Protein AF-H3BWA3-F1 (afdb_monomer)

Sequence (249 aa):
CSSNPCRNGGTCLNLLNSYHCLCPSNWEGPDCATDVNECQLFSGKAQGCQNGATCVNGPGSFTCTCSPEWSGSLCTVRYDDCRNAAQDLCVHGTCIDADRVTPGQVAHRFPTGFSCEQLDPPAATCSSNPGSSPSNIFEGSNIPICTCPEGYIGNGYGPSGCTQTSNICQTSSPCVHGQCVVSVDLHLAFSSAPGYICICNSGWQGVNCEQNINECASSPCLNGGTCSDGVNGFTCSCTAQWTGPLCQT

pLDDT: mean 74.49, std 20.58, range [32.06, 97.69]

Radius of gyration: 37.2 Å; Cα contacts (8 Å, |Δi|>4): 492; chains: 1; bounding box: 74×36×121 Å

Nearest PDB structures (foldseek):
  9b3n-assembly1_A  TM=4.237E-01  e=7.698E-17  Homo sapiens
  4xl1-assembly2_D  TM=4.885E-01  e=2.120E-10  Rattus norvegicus
  4cud-assembly1_A  TM=4.605E-01  e=2.250E-10  Homo sapiens
  4d90-assembly3_B  TM=5.788E-01  e=2.485E-08  Homo sapiens
  4d90-assembly3_A  TM=5.969E-01  e=4.002E-08  Homo sapiens

Mean predicted aligned error: 16.73 Å

Organism: Tetraodon nigroviridis (NCBI:txid99883)

Structure (mmCIF, N/CA/C/O backbone):
data_AF-H3BWA3-F1
#
_entry.id   AF-H3BWA3-F1
#
loop_
_atom_site.group_PDB
_atom_site.id
_atom_site.type_symbol
_atom_site.label_atom_id
_atom_site.label_alt_id
_atom_site.label_comp_id
_atom_site.label_asym_id
_atom_site.label_entity_id
_atom_site.label_seq_id
_atom_site.pdbx_PDB_ins_code
_atom_site.Cartn_x
_atom_site.Cartn_y
_atom_site.Cartn_z
_atom_site.occupancy
_atom_site.B_iso_or_equiv
_atom_site.auth_seq_id
_atom_site.auth_comp_id
_atom_site.auth_asym_id
_atom_site.auth_atom_id
_atom_site.pdbx_PDB_model_num
ATOM 1 N N . CYS A 1 1 ? 19.911 -6.611 -56.571 1.00 89.50 1 CYS A N 1
ATOM 2 C CA . CYS A 1 1 ? 18.912 -7.028 -55.563 1.00 89.50 1 CYS A CA 1
ATOM 3 C C . CYS A 1 1 ? 18.572 -8.519 -55.573 1.00 89.50 1 CYS A C 1
ATOM 5 O O . CYS A 1 1 ? 18.116 -8.999 -54.548 1.00 89.50 1 CYS A O 1
ATOM 7 N N . SER A 1 2 ? 18.810 -9.275 -56.653 1.00 89.44 2 SER A N 1
ATOM 8 C CA . SER A 1 2 ? 18.505 -10.720 -56.733 1.00 89.44 2 SER A CA 1
ATOM 9 C C . SER A 1 2 ? 19.188 -11.600 -55.672 1.00 89.44 2 SER A C 1
ATOM 11 O O . SER A 1 2 ? 18.688 -12.678 -55.377 1.00 89.44 2 SER A O 1
ATOM 13 N N . SER A 1 3 ? 20.302 -11.150 -55.086 1.00 92.12 3 SER A N 1
ATOM 14 C CA . SER A 1 3 ? 21.016 -11.832 -53.998 1.00 92.12 3 SER A CA 1
ATOM 15 C C . SER A 1 3 ? 20.542 -11.453 -52.586 1.00 92.12 3 SER A C 1
ATOM 17 O O . SER A 1 3 ? 21.165 -11.880 -51.621 1.00 92.12 3 SER A O 1
ATOM 19 N N . ASN A 1 4 ? 19.482 -10.644 -52.454 1.00 91.81 4 ASN A N 1
ATOM 20 C CA . ASN A 1 4 ? 18.987 -10.088 -51.184 1.00 91.81 4 ASN A CA 1
ATOM 21 C C . ASN A 1 4 ? 20.087 -9.435 -50.316 1.00 91.81 4 ASN A C 1
ATOM 23 O O . ASN A 1 4 ? 20.290 -9.844 -49.175 1.00 91.81 4 ASN A O 1
ATOM 27 N N . PRO A 1 5 ? 20.818 -8.429 -50.841 1.00 94.31 5 PRO A N 1
ATOM 28 C CA . PRO A 1 5 ? 21.946 -7.841 -50.121 1.00 94.31 5 PRO A CA 1
ATOM 29 C C . PRO A 1 5 ? 21.527 -6.983 -48.918 1.00 94.31 5 PRO A C 1
ATOM 31 O O . PRO A 1 5 ? 22.288 -6.897 -47.965 1.00 94.31 5 PRO A O 1
ATOM 34 N N . CYS A 1 6 ? 20.341 -6.365 -48.937 1.00 96.69 6 CYS A N 1
ATOM 35 C CA . CYS A 1 6 ? 19.870 -5.510 -47.846 1.00 96.69 6 CYS A CA 1
ATOM 36 C C . CYS A 1 6 ? 19.292 -6.352 -46.704 1.00 96.69 6 CYS A C 1
ATOM 38 O O . CYS A 1 6 ? 18.323 -7.088 -46.898 1.00 96.69 6 CYS A O 1
ATOM 40 N N . ARG A 1 7 ? 19.887 -6.237 -45.518 1.00 94.56 7 ARG A N 1
ATOM 41 C CA . ARG A 1 7 ? 19.502 -6.964 -44.304 1.00 94.56 7 ARG A CA 1
ATOM 42 C C . ARG A 1 7 ? 18.437 -6.206 -43.509 1.00 94.56 7 ARG A C 1
ATOM 44 O O . ARG A 1 7 ? 18.070 -5.086 -43.855 1.00 94.56 7 ARG A O 1
ATOM 51 N N . ASN A 1 8 ? 17.912 -6.849 -42.464 1.00 93.06 8 ASN A N 1
ATOM 52 C CA . ASN A 1 8 ? 17.045 -6.241 -41.446 1.00 93.06 8 ASN A CA 1
ATOM 53 C C . ASN A 1 8 ? 15.850 -5.434 -41.991 1.00 93.06 8 ASN A C 1
ATOM 55 O O . ASN A 1 8 ? 15.492 -4.388 -41.462 1.00 93.06 8 ASN A O 1
ATOM 59 N N . GLY A 1 9 ? 15.222 -5.919 -43.066 1.00 92.06 9 GLY A N 1
ATOM 60 C CA . GLY A 1 9 ? 14.061 -5.260 -43.675 1.00 92.06 9 GLY A CA 1
ATOM 61 C C . GLY A 1 9 ? 14.396 -4.078 -44.593 1.00 92.06 9 GLY A C 1
ATOM 62 O O . GLY A 1 9 ? 13.489 -3.354 -44.999 1.00 92.06 9 GLY A O 1
ATOM 63 N N . GLY A 1 10 ? 15.670 -3.880 -44.947 1.00 95.12 10 GLY A N 1
ATOM 64 C CA . GLY A 1 10 ? 16.095 -2.870 -45.913 1.00 95.12 10 GLY A CA 1
ATOM 65 C C . GLY A 1 10 ? 15.502 -3.083 -47.305 1.00 95.12 10 GLY A C 1
ATOM 66 O O . GLY A 1 10 ? 15.488 -4.193 -47.842 1.00 95.12 10 GLY A O 1
ATOM 67 N N . THR A 1 11 ? 15.036 -1.998 -47.925 1.00 96.69 11 THR A N 1
ATOM 68 C CA . THR A 1 11 ? 14.507 -2.038 -49.294 1.00 96.69 11 THR A CA 1
ATOM 69 C C . THR A 1 11 ? 15.650 -1.908 -50.292 1.00 96.69 11 THR A C 1
ATOM 71 O O . THR A 1 11 ? 16.383 -0.918 -50.286 1.00 96.69 11 THR A O 1
ATOM 74 N N . CYS A 1 12 ? 15.799 -2.898 -51.173 1.00 97.00 12 CYS A N 1
ATOM 75 C CA . CYS A 1 12 ? 16.862 -2.905 -52.172 1.00 97.00 12 CYS A CA 1
ATOM 76 C C . CYS A 1 12 ? 16.453 -2.169 -53.451 1.00 97.00 12 CYS A C 1
ATOM 78 O O . CYS A 1 12 ? 15.487 -2.546 -54.116 1.00 97.00 12 CYS A O 1
ATOM 80 N N . LEU A 1 13 ? 17.247 -1.174 -53.839 1.00 96.00 13 LEU A N 1
ATOM 81 C CA . LEU A 1 13 ? 17.148 -0.480 -55.118 1.00 96.00 13 LEU A CA 1
ATOM 82 C C . LEU A 1 13 ? 18.229 -1.002 -56.073 1.00 96.00 13 LEU A C 1
ATOM 84 O O . LEU A 1 13 ? 19.415 -1.011 -55.738 1.00 96.00 13 LEU A O 1
ATOM 88 N N . ASN A 1 14 ? 17.829 -1.442 -57.270 1.00 94.12 14 ASN A N 1
ATOM 89 C CA . ASN A 1 14 ? 18.779 -1.818 -58.321 1.00 94.12 14 ASN A CA 1
ATOM 90 C C . ASN A 1 14 ? 19.306 -0.555 -59.010 1.00 94.12 14 ASN A C 1
ATOM 92 O O . ASN A 1 14 ? 18.522 0.241 -59.523 1.00 94.12 14 ASN A O 1
ATOM 96 N N . LEU A 1 15 ? 20.628 -0.410 -59.060 1.00 92.06 15 LEU A N 1
ATOM 97 C CA . LEU A 1 15 ? 21.318 0.648 -59.792 1.00 92.06 15 LEU A CA 1
ATOM 98 C C . LEU A 1 15 ? 22.122 0.035 -60.948 1.00 92.06 15 LEU A C 1
ATOM 100 O O . LEU A 1 15 ? 22.275 -1.185 -61.046 1.00 92.06 15 LEU A O 1
ATOM 104 N N . LEU A 1 16 ? 22.647 0.871 -61.846 1.00 92.38 16 LEU A N 1
ATOM 105 C CA . LEU A 1 16 ? 23.475 0.386 -62.949 1.00 92.38 16 LEU A CA 1
ATOM 106 C C . LEU A 1 16 ? 24.793 -0.178 -62.395 1.00 92.38 16 LEU A C 1
ATOM 108 O O . LEU A 1 16 ? 25.623 0.567 -61.883 1.00 92.38 16 LEU A O 1
ATOM 112 N N . ASN A 1 17 ? 24.970 -1.498 -62.502 1.00 87.56 17 ASN A N 1
ATOM 113 C CA . ASN A 1 17 ? 26.116 -2.260 -61.985 1.00 87.56 17 ASN A CA 1
ATOM 114 C C . ASN A 1 17 ? 26.313 -2.215 -60.455 1.00 87.56 17 ASN A C 1
ATOM 116 O O . ASN A 1 17 ? 27.360 -2.636 -59.966 1.00 87.56 17 ASN A O 1
ATOM 120 N N . SER A 1 18 ? 25.330 -1.742 -59.684 1.00 91.88 18 SER A N 1
ATOM 121 C CA . SER A 1 18 ? 25.388 -1.750 -58.217 1.00 91.88 18 SER A CA 1
ATOM 122 C C . SER A 1 18 ? 23.994 -1.878 -57.590 1.00 91.88 18 SER A C 1
ATOM 124 O O . SER A 1 18 ? 22.991 -2.107 -58.270 1.00 91.88 18 SER A O 1
ATOM 126 N N . TYR A 1 19 ? 23.925 -1.771 -56.268 1.00 94.44 19 TYR A N 1
ATOM 127 C CA . TYR A 1 19 ? 22.678 -1.684 -55.524 1.00 94.44 19 TYR A CA 1
ATOM 128 C C . TYR A 1 19 ? 22.785 -0.582 -54.471 1.00 94.44 19 TYR A C 1
ATOM 130 O O . TYR A 1 19 ? 23.884 -0.174 -54.097 1.00 94.44 19 TYR A O 1
ATOM 138 N N . HIS A 1 20 ? 21.638 -0.120 -53.986 1.00 95.38 20 HIS A N 1
ATOM 139 C CA . HIS A 1 20 ? 21.552 0.764 -52.831 1.00 95.38 20 HIS A CA 1
ATOM 140 C C . HIS A 1 20 ? 20.472 0.256 -51.882 1.00 95.38 20 HIS A C 1
ATOM 142 O O . HIS A 1 20 ? 19.379 -0.100 -52.328 1.00 95.38 20 HIS A O 1
ATOM 148 N N . CYS A 1 21 ? 20.773 0.216 -50.588 1.00 97.25 21 CYS A N 1
ATOM 149 C CA . CYS A 1 21 ? 19.820 -0.192 -49.568 1.00 97.25 21 CYS A CA 1
ATOM 150 C C . CYS A 1 21 ? 19.212 1.035 -48.889 1.00 97.25 21 CYS A C 1
ATOM 152 O O . CYS A 1 21 ? 19.927 1.893 -48.381 1.00 97.25 21 CYS A O 1
ATOM 154 N N . LEU A 1 22 ? 17.882 1.114 -48.877 1.00 96.75 22 LEU A N 1
ATOM 155 C CA . LEU A 1 22 ? 17.156 2.026 -47.999 1.00 96.75 22 LEU A CA 1
ATOM 156 C C . LEU A 1 22 ? 16.922 1.309 -46.673 1.00 96.75 22 LEU A C 1
ATOM 158 O O . LEU A 1 22 ? 16.099 0.391 -46.604 1.00 96.75 22 LEU A O 1
ATOM 162 N N . CYS A 1 23 ? 17.674 1.701 -45.650 1.00 96.19 23 CYS A N 1
ATOM 163 C CA . CYS A 1 23 ? 17.579 1.082 -44.337 1.00 96.19 23 CYS A CA 1
ATOM 164 C C . CYS A 1 23 ? 16.394 1.637 -43.533 1.00 96.19 23 CYS A C 1
ATOM 166 O O . CYS A 1 23 ? 16.093 2.831 -43.633 1.00 96.19 23 CYS A O 1
ATOM 168 N N . PRO A 1 24 ? 15.716 0.795 -42.730 1.00 94.12 24 PRO A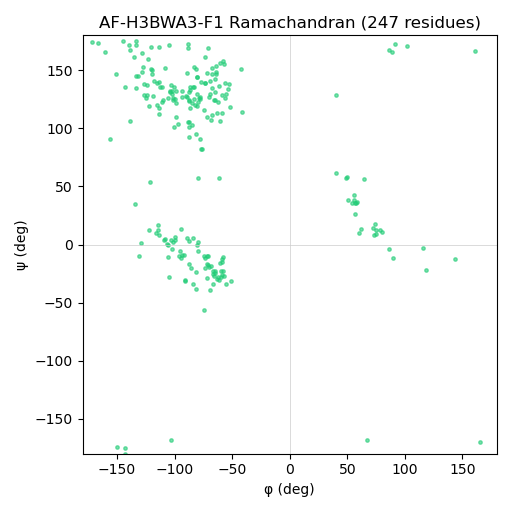 N 1
ATOM 169 C CA . PRO A 1 24 ? 14.822 1.264 -41.678 1.00 94.12 24 PRO A CA 1
ATOM 170 C C . PRO A 1 24 ? 15.572 2.164 -40.687 1.00 94.12 24 PRO A C 1
ATOM 172 O O . PRO A 1 24 ? 16.789 2.069 -40.564 1.00 94.12 24 PRO A O 1
ATOM 175 N N . SER A 1 25 ? 14.858 3.019 -39.951 1.00 90.00 25 SER A N 1
ATOM 176 C CA . SER A 1 25 ? 15.463 4.048 -39.084 1.00 90.00 25 SER A CA 1
ATOM 177 C C . SER A 1 25 ? 16.374 3.518 -37.966 1.00 90.00 25 SER A C 1
ATOM 179 O O . SER A 1 25 ? 17.115 4.298 -37.381 1.00 90.00 25 SER A O 1
ATOM 181 N N . ASN A 1 26 ? 16.295 2.226 -37.660 1.00 93.25 26 ASN A N 1
ATOM 182 C CA . ASN A 1 26 ? 17.044 1.528 -36.617 1.00 93.25 26 ASN A CA 1
ATOM 183 C C . ASN A 1 26 ? 18.223 0.685 -37.149 1.00 93.25 26 ASN A C 1
ATOM 185 O O . ASN A 1 26 ? 18.878 -0.001 -36.375 1.00 93.25 26 ASN A O 1
ATOM 189 N N . TRP A 1 27 ? 18.509 0.724 -38.456 1.00 95.19 27 TRP A N 1
ATOM 190 C CA . TRP A 1 27 ? 19.652 0.026 -39.053 1.00 95.19 27 TRP A CA 1
ATOM 191 C C . TRP A 1 27 ? 20.435 0.957 -39.976 1.00 95.19 27 TRP A C 1
ATOM 193 O O . TRP A 1 27 ? 19.867 1.791 -40.678 1.00 95.19 27 TRP A O 1
ATOM 203 N N . GLU A 1 28 ? 21.749 0.791 -40.007 1.00 93.81 28 GLU A N 1
ATOM 204 C CA . GLU A 1 28 ? 22.664 1.611 -40.787 1.00 93.81 28 GLU A CA 1
ATOM 205 C C . GLU A 1 28 ? 23.688 0.777 -41.568 1.00 93.81 28 GLU A C 1
ATOM 207 O O . GLU A 1 28 ? 23.764 -0.454 -41.486 1.00 93.81 28 GLU A O 1
ATOM 212 N N . GLY A 1 29 ? 24.480 1.481 -42.374 1.00 94.44 29 GLY A N 1
ATOM 213 C CA . GLY A 1 29 ? 25.479 0.892 -43.251 1.00 94.44 29 GLY A CA 1
ATOM 214 C C . GLY A 1 29 ? 24.960 0.581 -44.660 1.00 94.44 29 GLY A C 1
ATOM 215 O O . GLY A 1 29 ? 23.774 0.721 -44.958 1.00 94.44 29 GLY A O 1
ATOM 216 N N . PRO A 1 30 ? 25.866 0.173 -45.562 1.00 93.31 30 PRO A N 1
ATOM 217 C CA . PRO A 1 30 ? 25.564 -0.007 -46.984 1.00 93.31 30 PRO A CA 1
ATOM 218 C C . PRO A 1 30 ? 24.590 -1.160 -47.269 1.00 93.31 30 PRO A C 1
ATOM 220 O O . PRO A 1 30 ? 23.939 -1.167 -48.312 1.00 93.31 30 PRO A O 1
ATOM 223 N N . ASP A 1 31 ? 24.489 -2.124 -46.355 1.00 95.38 31 ASP A N 1
ATOM 224 C CA . ASP A 1 31 ? 23.626 -3.299 -46.445 1.00 95.38 31 ASP A CA 1
ATOM 225 C C . ASP A 1 31 ? 22.639 -3.413 -45.269 1.00 95.38 31 ASP A C 1
ATOM 227 O O . ASP A 1 31 ? 21.994 -4.448 -45.113 1.00 95.38 31 ASP A O 1
ATOM 231 N N . CYS A 1 32 ? 22.485 -2.359 -44.459 1.00 95.88 32 CYS A N 1
ATOM 232 C CA . CYS A 1 32 ? 21.625 -2.332 -43.268 1.00 95.88 32 CYS A CA 1
ATOM 233 C C . CYS A 1 32 ? 21.955 -3.426 -42.235 1.00 95.88 32 CYS A C 1
ATOM 235 O O . CYS A 1 32 ? 21.073 -3.891 -41.509 1.00 95.88 32 CYS A O 1
ATOM 237 N N . ALA A 1 33 ? 23.206 -3.900 -42.208 1.00 95.00 33 ALA A N 1
ATOM 238 C CA . ALA A 1 33 ? 23.648 -4.941 -41.284 1.00 95.00 33 ALA A CA 1
ATOM 239 C C . ALA A 1 33 ? 23.991 -4.407 -39.890 1.00 95.00 33 ALA A C 1
ATOM 241 O O . ALA A 1 33 ? 23.971 -5.178 -38.930 1.00 95.00 33 ALA A O 1
ATOM 242 N N . THR A 1 34 ? 24.328 -3.123 -39.788 1.00 93.94 34 THR A N 1
ATOM 243 C CA . THR A 1 34 ? 24.799 -2.514 -38.546 1.00 93.94 34 THR A CA 1
ATOM 244 C C . THR A 1 34 ? 23.632 -1.897 -37.803 1.00 93.94 34 THR A C 1
ATOM 246 O O . THR A 1 34 ? 22.816 -1.189 -38.384 1.00 93.94 34 THR A O 1
ATOM 249 N N . ASP A 1 35 ? 23.548 -2.194 -36.518 1.00 95.56 35 ASP A N 1
ATOM 250 C CA . ASP A 1 35 ? 22.541 -1.641 -35.629 1.00 95.56 35 ASP A CA 1
ATOM 251 C C . ASP A 1 35 ? 22.833 -0.171 -35.305 1.00 95.56 35 ASP A C 1
ATOM 253 O O . ASP A 1 35 ? 23.989 0.203 -35.088 1.00 95.56 35 ASP A O 1
ATOM 257 N N . VAL A 1 36 ? 21.793 0.657 -35.273 1.00 94.31 36 VAL A N 1
ATOM 258 C CA . VAL A 1 36 ? 21.930 2.068 -34.910 1.00 94.31 36 VAL A CA 1
ATOM 259 C C . VAL A 1 36 ? 22.049 2.190 -33.396 1.00 94.31 36 VAL A C 1
ATOM 261 O O . VAL A 1 36 ? 21.168 1.752 -32.676 1.00 94.31 36 VAL A O 1
ATOM 264 N N . ASN A 1 37 ? 23.090 2.867 -32.899 1.00 92.62 37 ASN A N 1
ATOM 265 C CA . ASN A 1 37 ? 23.217 3.102 -31.462 1.00 92.62 37 ASN A CA 1
ATOM 266 C C . ASN A 1 37 ? 22.298 4.242 -30.988 1.00 92.62 37 ASN A C 1
ATOM 268 O O . ASN A 1 37 ? 22.702 5.414 -30.963 1.00 92.62 37 ASN A O 1
ATOM 272 N N . GLU A 1 38 ? 21.067 3.925 -30.579 1.00 92.19 38 GLU A N 1
ATOM 273 C CA . GLU A 1 38 ? 20.110 4.957 -30.165 1.00 92.19 38 GLU A CA 1
ATOM 274 C C . GLU A 1 38 ? 20.529 5.677 -28.879 1.00 92.19 38 GLU A C 1
ATOM 276 O O . GLU A 1 38 ? 20.207 6.857 -28.696 1.00 92.19 38 GLU A O 1
ATOM 281 N N . CYS A 1 39 ? 21.323 5.025 -28.024 1.00 91.62 39 CYS A N 1
ATOM 282 C CA . CYS A 1 39 ? 21.874 5.657 -26.828 1.00 91.62 39 CYS A CA 1
ATOM 283 C C . CYS A 1 39 ? 22.807 6.822 -27.163 1.00 91.62 39 CYS A C 1
ATOM 285 O O . CYS A 1 39 ? 22.884 7.774 -26.392 1.00 91.62 39 CYS A O 1
ATOM 287 N N . GLN A 1 40 ? 23.488 6.791 -28.311 1.00 90.25 40 GLN A N 1
ATOM 288 C CA . GLN A 1 40 ? 24.293 7.919 -28.783 1.00 90.25 40 GLN A CA 1
ATOM 289 C C . GLN A 1 40 ? 23.452 8.962 -29.527 1.00 90.25 40 GLN A C 1
ATOM 291 O O . GLN A 1 40 ? 23.710 10.159 -29.397 1.00 90.25 40 GLN A O 1
ATOM 296 N N . LEU A 1 41 ? 22.418 8.541 -30.261 1.00 86.12 41 LEU A N 1
ATOM 297 C CA . LEU A 1 41 ? 21.542 9.457 -31.001 1.00 86.12 41 LEU A CA 1
ATOM 298 C C . LEU A 1 41 ? 20.657 10.326 -30.095 1.00 86.12 41 LEU A C 1
ATOM 300 O O . LEU A 1 41 ? 20.438 11.513 -30.391 1.00 86.12 41 LEU A O 1
ATOM 304 N N . PHE A 1 42 ? 20.146 9.739 -29.009 1.00 83.44 42 PHE A N 1
ATOM 305 C CA . PHE A 1 42 ? 19.187 10.366 -28.097 1.00 83.44 42 PHE A CA 1
ATOM 306 C C . PHE A 1 42 ? 19.765 10.752 -26.733 1.00 83.44 42 PHE A C 1
ATOM 308 O O . PHE A 1 42 ? 19.013 11.245 -25.891 1.00 83.44 42 PHE A O 1
ATOM 315 N N . SER A 1 43 ? 21.074 10.592 -26.511 1.00 76.94 43 SER A N 1
ATOM 316 C CA . SER A 1 43 ? 21.723 11.008 -25.260 1.00 76.94 43 SER A CA 1
ATOM 317 C C . SER A 1 43 ? 21.386 12.466 -24.920 1.00 76.94 43 SER A C 1
ATOM 319 O O . SER A 1 43 ? 21.670 13.376 -25.702 1.00 76.94 43 SER A O 1
ATOM 321 N N . GLY A 1 44 ? 20.731 12.687 -23.776 1.00 65.12 44 GLY A N 1
ATOM 322 C CA . GLY A 1 44 ? 20.335 14.019 -23.302 1.00 65.12 44 GLY A CA 1
ATOM 323 C C . GLY A 1 44 ? 19.183 14.686 -24.068 1.00 65.12 44 GLY A C 1
ATOM 324 O O . GLY A 1 44 ? 18.973 15.888 -23.915 1.00 65.12 44 GLY A O 1
ATOM 325 N N . LYS A 1 45 ? 18.434 13.946 -24.897 1.00 75.31 45 LYS A N 1
ATOM 326 C CA . LYS A 1 45 ? 17.272 14.459 -25.645 1.00 75.31 45 LYS A CA 1
ATOM 327 C C . LYS A 1 45 ? 15.964 13.908 -25.089 1.00 75.31 45 LYS A C 1
ATOM 329 O O . LYS A 1 45 ? 15.916 12.774 -24.627 1.00 75.31 45 LYS A O 1
ATOM 334 N N . ALA A 1 46 ? 14.877 14.669 -25.242 1.00 70.44 46 ALA A N 1
ATOM 335 C CA . ALA A 1 46 ? 13.527 14.327 -24.764 1.00 70.44 46 ALA A CA 1
ATOM 336 C C . ALA A 1 46 ? 12.946 13.007 -25.326 1.00 70.44 46 ALA A C 1
ATOM 338 O O . ALA A 1 46 ? 11.952 12.503 -24.817 1.00 70.44 46 ALA A O 1
ATOM 339 N N . GLN A 1 47 ? 13.546 12.461 -26.387 1.00 81.81 47 GLN A N 1
ATOM 340 C CA . GLN A 1 47 ? 13.121 11.225 -27.056 1.00 81.81 47 GLN A CA 1
ATOM 341 C C . GLN A 1 47 ? 13.848 9.968 -26.538 1.00 81.81 47 GLN A C 1
ATOM 343 O O . GLN A 1 47 ? 13.471 8.863 -26.915 1.00 81.81 47 GLN A O 1
ATOM 348 N N . GLY A 1 48 ? 14.884 10.127 -25.704 1.00 86.75 48 GLY A N 1
ATOM 349 C CA . GLY A 1 48 ? 15.653 9.030 -25.103 1.00 86.75 48 GLY A CA 1
ATOM 350 C C . GLY A 1 48 ? 15.297 8.773 -23.636 1.00 86.75 48 GLY A C 1
ATOM 351 O O . GLY A 1 48 ? 14.318 9.315 -23.120 1.00 86.75 48 GLY A O 1
ATOM 352 N N . CYS A 1 49 ? 16.115 7.965 -22.956 1.00 91.31 49 CYS A N 1
ATOM 353 C CA . CYS A 1 49 ? 15.982 7.699 -21.521 1.00 91.31 49 CYS A CA 1
ATOM 354 C C . CYS A 1 49 ? 16.075 8.996 -20.697 1.00 91.31 49 CYS A C 1
ATOM 356 O O . CYS A 1 49 ? 17.016 9.772 -20.872 1.00 91.31 49 CYS A O 1
ATOM 358 N N . GLN A 1 50 ? 15.110 9.229 -19.804 1.00 89.81 50 GLN A N 1
ATOM 359 C CA . GLN A 1 50 ? 15.021 10.444 -18.985 1.00 89.81 50 GLN A CA 1
ATOM 360 C C . GLN A 1 50 ? 15.432 10.208 -17.526 1.00 89.81 50 GLN A C 1
ATOM 362 O O . GLN A 1 50 ? 15.627 9.077 -17.088 1.00 89.81 50 GLN A O 1
ATOM 367 N N . ASN A 1 51 ? 15.547 11.301 -16.764 1.00 86.81 51 ASN A N 1
ATOM 368 C CA . ASN A 1 51 ? 15.674 11.292 -15.301 1.00 86.81 51 ASN A CA 1
ATOM 369 C C . ASN A 1 51 ? 16.843 10.453 -14.748 1.00 86.81 51 ASN A C 1
ATOM 371 O O . ASN A 1 51 ? 16.718 9.716 -13.770 1.00 86.81 51 ASN A O 1
ATOM 375 N N . GLY A 1 52 ? 18.003 10.565 -15.397 1.00 85.12 52 GLY A N 1
ATOM 376 C CA . GLY A 1 52 ? 19.223 9.872 -14.973 1.00 85.12 52 GLY A CA 1
ATOM 377 C C . GLY A 1 52 ? 19.242 8.373 -15.287 1.00 85.12 52 GLY A C 1
ATOM 378 O O . GLY A 1 52 ? 20.148 7.678 -14.837 1.00 85.12 52 GLY A O 1
ATOM 379 N N . ALA A 1 53 ? 18.279 7.873 -16.065 1.00 89.12 53 ALA A N 1
ATOM 380 C CA . ALA A 1 53 ? 18.246 6.482 -16.489 1.00 89.12 53 ALA A CA 1
ATOM 381 C C . ALA A 1 53 ? 19.443 6.106 -17.378 1.00 89.12 53 ALA A C 1
ATOM 383 O O . ALA A 1 53 ? 19.924 6.895 -18.196 1.00 89.12 53 ALA A O 1
ATOM 384 N N . THR A 1 54 ? 19.889 4.856 -17.246 1.00 91.75 54 THR A N 1
ATOM 385 C CA . THR A 1 54 ? 20.973 4.295 -18.059 1.00 91.75 54 THR A CA 1
ATOM 386 C C . THR A 1 54 ? 20.402 3.701 -19.340 1.00 91.75 54 THR A C 1
ATOM 388 O O . THR A 1 54 ? 19.547 2.821 -19.289 1.00 91.75 54 THR A O 1
ATOM 391 N N . CYS A 1 55 ? 20.882 4.166 -20.491 1.00 93.50 55 CYS A N 1
ATOM 392 C CA . CYS A 1 55 ? 20.495 3.619 -21.787 1.00 93.50 55 CYS A CA 1
ATOM 393 C C . CYS A 1 55 ? 21.333 2.385 -22.137 1.00 93.50 55 CYS A C 1
ATOM 395 O O . CYS A 1 55 ? 22.559 2.407 -22.000 1.00 93.50 55 CYS A O 1
ATOM 397 N N . VAL A 1 56 ? 20.677 1.335 -22.626 1.00 93.69 56 VAL A N 1
ATOM 398 C CA . VAL A 1 56 ? 21.303 0.109 -23.124 1.00 93.69 56 VAL A CA 1
ATOM 399 C C . VAL A 1 56 ? 20.880 -0.104 -24.574 1.00 93.69 56 VAL A C 1
ATOM 401 O O . VAL A 1 56 ? 19.696 -0.250 -24.870 1.00 93.69 56 VAL A O 1
ATOM 404 N N . ASN A 1 57 ? 21.859 -0.117 -25.479 1.00 93.56 57 ASN A N 1
ATOM 405 C CA . ASN A 1 57 ? 21.615 -0.345 -26.898 1.00 93.56 57 ASN A CA 1
ATOM 406 C C . ASN A 1 57 ? 21.285 -1.818 -27.166 1.00 93.56 57 ASN A C 1
ATOM 408 O O . ASN A 1 57 ? 21.939 -2.705 -26.609 1.00 93.56 57 ASN A O 1
ATOM 412 N N . GLY A 1 58 ? 20.318 -2.078 -28.037 1.00 91.69 58 GLY A N 1
ATOM 413 C CA . GLY A 1 58 ? 19.905 -3.419 -28.427 1.00 91.69 58 GLY A CA 1
ATOM 414 C C . GLY A 1 58 ? 19.623 -3.521 -29.930 1.00 91.69 58 GLY A C 1
ATOM 415 O O . GLY A 1 58 ? 19.511 -2.518 -30.616 1.00 91.69 58 GLY A O 1
ATOM 416 N N . PRO A 1 59 ? 19.493 -4.739 -30.478 1.00 91.69 59 PRO A N 1
ATOM 417 C CA . PRO A 1 59 ? 19.255 -4.907 -31.906 1.00 91.69 59 PRO A CA 1
ATOM 418 C C . PRO A 1 59 ? 17.914 -4.300 -32.337 1.00 91.69 59 PRO A C 1
ATOM 420 O O . PRO A 1 59 ? 16.842 -4.795 -31.980 1.00 91.69 59 PRO A O 1
ATOM 423 N N . GLY A 1 60 ? 17.989 -3.251 -33.143 1.00 86.69 60 GLY A N 1
ATOM 424 C CA . GLY A 1 60 ? 16.883 -2.510 -33.712 1.00 86.69 60 GLY A CA 1
ATOM 425 C C . GLY A 1 60 ? 16.134 -1.608 -32.730 1.00 86.69 60 GLY A C 1
ATOM 426 O O . GLY A 1 60 ? 15.052 -1.142 -33.107 1.00 86.69 60 GLY A O 1
ATOM 427 N N . SER A 1 61 ? 16.620 -1.434 -31.494 1.00 91.00 61 SER A N 1
ATOM 428 C CA . SER A 1 61 ? 16.007 -0.582 -30.468 1.00 91.00 61 SER A CA 1
ATOM 429 C C . SER A 1 61 ? 16.899 -0.425 -29.230 1.00 91.00 61 SER A C 1
ATOM 431 O O . SER A 1 61 ? 17.842 -1.172 -29.024 1.00 91.00 61 SER A O 1
ATOM 433 N N . PHE A 1 62 ? 16.499 0.418 -28.283 1.00 92.25 62 PHE A N 1
ATOM 434 C CA . PHE A 1 62 ? 17.176 0.569 -26.998 1.00 92.25 62 PHE A CA 1
ATOM 435 C C . PHE A 1 62 ? 16.233 0.318 -25.825 1.00 92.25 62 PHE A C 1
ATOM 437 O O . PHE A 1 62 ? 15.009 0.428 -25.935 1.00 92.25 62 PHE A O 1
ATOM 444 N N . THR A 1 63 ? 16.814 0.011 -24.671 1.00 92.94 63 THR A N 1
ATOM 445 C CA . THR A 1 63 ? 16.096 -0.077 -23.401 1.00 92.94 63 THR A CA 1
ATOM 446 C C . THR A 1 63 ? 16.673 0.903 -22.390 1.00 92.94 63 THR A C 1
ATOM 448 O O . THR A 1 63 ? 17.850 1.266 -22.436 1.00 92.94 63 THR A O 1
ATOM 451 N N . CYS A 1 64 ? 15.824 1.358 -21.471 1.00 92.50 64 CYS A N 1
ATOM 452 C CA . CYS A 1 64 ? 16.221 2.233 -20.379 1.00 92.50 64 CYS A CA 1
ATOM 453 C C . CYS A 1 64 ? 16.159 1.469 -19.060 1.00 92.50 64 CYS A C 1
ATOM 455 O O . CYS A 1 64 ? 15.109 0.951 -18.682 1.00 92.50 64 CYS A O 1
ATOM 457 N N . THR A 1 65 ? 17.272 1.450 -18.338 1.00 90.44 65 THR A N 1
ATOM 458 C CA . THR A 1 65 ? 17.309 1.041 -16.936 1.00 90.44 65 THR A CA 1
ATOM 459 C C . THR A 1 65 ? 17.049 2.278 -16.090 1.00 90.44 65 THR A C 1
ATOM 461 O O . THR A 1 65 ? 17.903 3.165 -15.998 1.00 90.44 65 THR A O 1
ATOM 464 N N . CYS A 1 66 ? 15.848 2.367 -15.524 1.00 84.50 66 CYS A N 1
ATOM 465 C CA . CYS A 1 66 ? 15.422 3.529 -14.756 1.00 84.50 66 CYS A CA 1
ATOM 466 C C . CYS A 1 66 ? 16.132 3.627 -13.404 1.00 84.50 66 CYS A C 1
ATOM 468 O O . CYS A 1 66 ? 16.434 2.616 -12.769 1.00 84.50 66 CYS A O 1
ATOM 470 N N . SER A 1 67 ? 16.357 4.863 -12.959 1.00 85.06 67 SER A N 1
ATOM 471 C CA . SER A 1 67 ? 16.670 5.164 -11.560 1.00 85.06 67 SER A CA 1
ATOM 472 C C . SER A 1 67 ? 15.509 4.720 -10.651 1.00 85.06 67 SER A C 1
ATOM 474 O O . SER A 1 67 ? 14.378 4.663 -11.140 1.00 85.06 67 SER A O 1
ATOM 476 N N . PRO A 1 68 ? 15.746 4.456 -9.349 1.00 72.38 68 PRO A N 1
ATOM 477 C CA . PRO A 1 68 ? 14.746 3.882 -8.438 1.00 72.38 68 PRO A CA 1
ATOM 478 C C . PRO A 1 68 ? 13.379 4.592 -8.418 1.00 72.38 68 PRO A C 1
ATOM 480 O O . PRO A 1 68 ? 12.360 3.934 -8.281 1.00 72.38 68 PRO A O 1
ATOM 483 N N . GLU A 1 69 ? 13.343 5.908 -8.638 1.00 71.19 69 GLU A N 1
ATOM 484 C CA . GLU A 1 69 ? 12.119 6.730 -8.584 1.00 71.19 69 GLU A CA 1
ATOM 485 C C . GLU A 1 69 ? 11.338 6.803 -9.912 1.00 71.19 69 GLU A C 1
ATOM 487 O O . GLU A 1 69 ? 10.353 7.538 -10.032 1.00 71.19 69 GLU A O 1
ATOM 492 N N . TRP A 1 70 ? 11.779 6.093 -10.955 1.00 79.81 70 TRP A N 1
ATOM 493 C CA . TRP A 1 70 ? 11.210 6.210 -12.298 1.00 79.81 70 TRP A CA 1
ATOM 494 C C . TRP A 1 70 ? 10.825 4.859 -12.896 1.00 79.81 70 TRP A C 1
ATOM 496 O O . TRP A 1 70 ? 11.440 3.823 -12.664 1.00 79.81 70 TRP A O 1
ATOM 506 N N . SER A 1 71 ? 9.783 4.884 -13.715 1.00 80.00 71 SER A N 1
ATOM 507 C CA . SER A 1 71 ? 9.190 3.740 -14.389 1.00 80.00 71 SER A CA 1
ATOM 508 C C . SER A 1 71 ? 8.791 4.082 -15.832 1.00 80.00 71 SER A C 1
ATOM 510 O O . SER A 1 71 ? 8.839 5.236 -16.281 1.00 80.00 71 SER A O 1
ATOM 512 N N . GLY A 1 72 ? 8.397 3.052 -16.581 1.00 79.69 72 GLY A N 1
ATOM 513 C CA . GLY A 1 72 ? 8.055 3.152 -18.000 1.00 79.69 72 GLY A CA 1
ATOM 514 C C . GLY A 1 72 ? 9.265 3.012 -18.927 1.00 79.69 72 GLY A C 1
ATOM 515 O O . GLY A 1 72 ? 10.414 3.072 -18.502 1.00 79.69 72 GLY A O 1
ATOM 516 N N . SER A 1 73 ? 9.006 2.830 -20.224 1.00 87.00 73 SER A N 1
ATOM 517 C CA . SER A 1 73 ? 10.038 2.494 -21.220 1.00 87.00 73 SER A CA 1
ATOM 518 C C . SER A 1 73 ? 11.097 3.578 -21.435 1.00 87.00 73 SER A C 1
ATOM 520 O O . SER A 1 73 ? 12.202 3.261 -21.858 1.00 87.00 73 SER A O 1
ATOM 522 N N . LEU A 1 74 ? 10.767 4.839 -21.143 1.00 89.94 74 LEU A N 1
ATOM 523 C CA . LEU A 1 74 ? 11.678 5.987 -21.230 1.00 89.94 74 LEU A CA 1
ATOM 524 C C . LEU A 1 74 ? 11.985 6.612 -19.860 1.00 89.94 74 LEU A C 1
ATOM 526 O O . LEU A 1 74 ? 12.602 7.674 -19.800 1.00 89.94 74 LEU A O 1
ATOM 530 N N . CYS A 1 75 ? 11.554 5.977 -18.763 1.00 87.50 75 CYS A N 1
ATOM 531 C CA . CYS A 1 75 ? 11.745 6.471 -17.395 1.00 87.50 75 CYS A CA 1
ATOM 532 C C . CYS A 1 75 ? 11.166 7.878 -17.164 1.00 87.50 75 CYS A C 1
ATOM 534 O O . CYS A 1 75 ? 11.734 8.692 -16.441 1.00 87.50 75 CYS A O 1
ATOM 536 N N . THR A 1 76 ? 10.039 8.184 -17.813 1.00 83.88 76 THR A N 1
ATOM 537 C CA . THR A 1 76 ? 9.327 9.474 -17.728 1.00 83.88 76 THR A CA 1
ATOM 538 C C . THR A 1 76 ? 8.185 9.463 -16.718 1.00 83.88 76 THR A C 1
ATOM 540 O O . THR A 1 76 ? 7.589 10.505 -16.454 1.00 83.88 76 THR A O 1
ATOM 543 N N . VAL A 1 77 ? 7.823 8.289 -16.200 1.00 80.19 77 VAL A N 1
ATOM 544 C CA . VAL A 1 77 ? 6.734 8.111 -15.235 1.00 80.19 77 VAL A CA 1
ATOM 545 C C . VAL A 1 77 ? 7.361 7.915 -13.862 1.00 80.19 77 VAL A C 1
ATOM 547 O O . VAL A 1 77 ? 8.340 7.187 -13.762 1.00 80.19 77 VAL A O 1
ATOM 550 N N . ARG A 1 78 ? 6.835 8.539 -12.805 1.00 73.50 78 ARG A N 1
ATOM 551 C CA . ARG A 1 78 ? 7.303 8.238 -11.439 1.00 73.50 78 ARG A CA 1
ATOM 552 C C . ARG A 1 78 ? 6.988 6.783 -11.083 1.00 73.50 78 ARG A C 1
ATOM 554 O O . ARG A 1 78 ? 6.034 6.215 -11.622 1.00 73.50 78 ARG A O 1
ATOM 561 N N . TYR A 1 79 ? 7.814 6.153 -10.263 1.00 69.75 79 TYR A N 1
ATOM 562 C CA . TYR A 1 79 ? 7.607 4.767 -9.861 1.00 69.75 79 TYR A CA 1
ATOM 563 C C . TYR A 1 79 ? 6.417 4.675 -8.892 1.00 69.75 79 TYR A C 1
ATOM 565 O O . TYR A 1 79 ? 6.484 5.162 -7.782 1.00 69.75 79 TYR A O 1
ATOM 573 N N . ASP A 1 80 ? 5.298 4.088 -9.333 1.00 68.88 80 ASP A N 1
ATOM 574 C CA . ASP A 1 80 ? 4.130 3.861 -8.466 1.00 68.88 80 ASP A CA 1
ATOM 575 C C . ASP A 1 80 ? 4.314 2.542 -7.701 1.00 68.88 80 ASP A C 1
ATOM 577 O O . ASP A 1 80 ? 4.130 1.453 -8.269 1.00 68.88 80 ASP A O 1
ATOM 581 N N . ASP A 1 81 ? 4.676 2.645 -6.421 1.00 68.25 81 ASP A N 1
ATOM 582 C CA . ASP A 1 81 ? 4.939 1.502 -5.534 1.00 68.25 81 ASP A CA 1
ATOM 583 C C . ASP A 1 81 ? 3.738 0.559 -5.393 1.00 68.25 81 ASP A C 1
ATOM 585 O O . ASP A 1 81 ? 3.901 -0.637 -5.149 1.00 68.25 81 ASP A O 1
ATOM 589 N N . CYS A 1 82 ? 2.519 1.073 -5.580 1.00 66.62 82 CYS A N 1
ATOM 590 C CA . CYS A 1 82 ? 1.289 0.300 -5.442 1.00 66.62 82 CYS A CA 1
ATOM 591 C C . CYS A 1 82 ? 0.898 -0.457 -6.711 1.00 66.62 82 CYS A C 1
ATOM 593 O O . CYS A 1 82 ? 0.098 -1.393 -6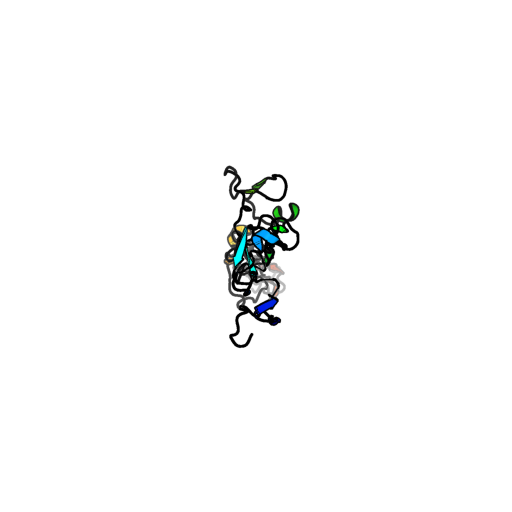.640 1.00 66.62 82 CYS A O 1
ATOM 595 N N . ARG A 1 83 ? 1.413 -0.052 -7.877 1.00 67.38 83 ARG A N 1
ATOM 596 C CA . ARG A 1 83 ? 1.079 -0.672 -9.172 1.00 67.38 83 ARG A CA 1
ATOM 597 C C . ARG A 1 83 ? 2.182 -1.563 -9.727 1.00 67.38 83 ARG A C 1
ATOM 599 O O . ARG A 1 83 ? 1.867 -2.476 -10.488 1.00 67.38 83 ARG A O 1
ATOM 606 N N . ASN A 1 84 ? 3.443 -1.291 -9.390 1.00 61.47 84 ASN A N 1
ATOM 607 C CA . ASN A 1 84 ? 4.597 -1.897 -10.063 1.00 61.47 84 ASN A CA 1
ATOM 608 C C . ASN A 1 84 ? 5.326 -2.979 -9.255 1.00 61.47 84 ASN A C 1
ATOM 610 O O . ASN A 1 84 ? 6.149 -3.692 -9.831 1.00 61.47 84 ASN A O 1
ATOM 614 N N . ALA A 1 85 ? 5.033 -3.147 -7.965 1.00 54.62 85 ALA A N 1
ATOM 615 C CA . ALA A 1 85 ? 5.508 -4.307 -7.223 1.00 54.62 85 ALA A CA 1
ATOM 616 C C . ALA A 1 85 ? 4.560 -5.507 -7.455 1.00 54.62 85 ALA A C 1
ATOM 618 O O . ALA A 1 85 ? 3.337 -5.389 -7.528 1.00 54.62 85 ALA A O 1
ATOM 619 N N . ALA A 1 86 ? 5.133 -6.681 -7.699 1.00 48.56 86 ALA A N 1
ATOM 620 C CA . ALA A 1 86 ? 4.379 -7.884 -8.025 1.00 48.56 86 ALA A CA 1
ATOM 621 C C . ALA A 1 86 ? 3.496 -8.322 -6.836 1.00 48.56 86 ALA A C 1
ATOM 623 O O . ALA A 1 86 ? 4.034 -8.527 -5.760 1.00 48.56 86 ALA A O 1
ATOM 624 N N . GLN A 1 87 ? 2.181 -8.461 -7.071 1.00 53.06 87 GLN A N 1
ATOM 625 C CA . GLN A 1 87 ? 1.132 -9.163 -6.291 1.00 53.06 87 GLN A CA 1
ATOM 626 C C . GLN A 1 87 ? 1.136 -9.070 -4.736 1.00 53.06 87 GLN A C 1
ATOM 628 O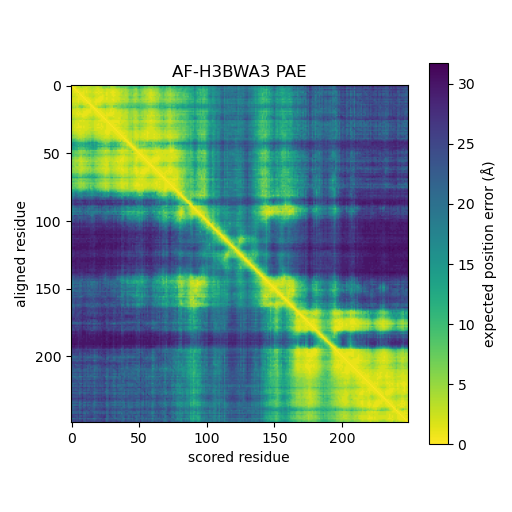 O . GLN A 1 87 ? 2.094 -9.421 -4.062 1.00 53.06 87 GLN A O 1
ATOM 633 N N . ASP A 1 88 ? -0.035 -8.710 -4.178 1.00 57.19 88 ASP A N 1
ATOM 634 C CA . ASP A 1 88 ? -0.410 -8.681 -2.742 1.00 57.19 88 ASP A CA 1
ATOM 635 C C . ASP A 1 88 ? 0.346 -7.693 -1.835 1.00 57.19 88 ASP A C 1
ATOM 637 O O . ASP A 1 88 ? 0.898 -8.035 -0.792 1.00 57.19 88 ASP A O 1
ATOM 641 N N . LEU A 1 89 ? 0.315 -6.412 -2.204 1.00 64.31 89 LEU A N 1
ATOM 642 C CA . LEU A 1 89 ? 1.185 -5.390 -1.614 1.00 64.31 89 LEU A CA 1
ATOM 643 C C . LEU A 1 89 ? 0.805 -4.810 -0.250 1.00 64.31 89 LEU A C 1
ATOM 645 O O . LEU A 1 89 ? 1.615 -4.091 0.314 1.00 64.31 89 LEU A O 1
ATOM 649 N N . CYS A 1 90 ? -0.343 -5.149 0.320 1.00 61.69 90 CYS A N 1
ATOM 650 C CA . CYS A 1 90 ? -0.663 -4.897 1.725 1.00 61.69 90 CYS A CA 1
ATOM 651 C C . CYS A 1 90 ? -1.724 -5.920 2.129 1.00 61.69 90 CYS A C 1
ATOM 653 O O . CYS A 1 90 ? -2.916 -5.679 1.945 1.00 61.69 90 CYS A O 1
ATOM 655 N N . VAL A 1 91 ? -1.329 -7.088 2.636 1.00 65.25 91 VAL A N 1
ATOM 656 C CA . VAL A 1 91 ? -2.302 -8.111 3.042 1.00 65.25 91 VAL A CA 1
ATOM 657 C C . VAL A 1 91 ? -3.163 -7.549 4.178 1.00 65.25 91 VAL A C 1
ATOM 659 O O . VAL A 1 91 ? -2.639 -7.104 5.198 1.00 65.25 91 VAL A O 1
ATOM 662 N N . HIS A 1 92 ? -4.482 -7.526 3.965 1.00 63.75 92 HIS A N 1
ATOM 663 C CA . HIS A 1 92 ? -5.482 -6.846 4.801 1.00 63.75 92 HIS A CA 1
ATOM 664 C C . HIS A 1 92 ? -5.310 -5.324 4.938 1.00 63.75 92 HIS A C 1
ATOM 666 O O . HIS A 1 92 ? -6.005 -4.734 5.748 1.00 63.75 92 HIS A O 1
ATOM 672 N N . GLY A 1 93 ? -4.437 -4.667 4.167 1.00 65.44 93 GLY A N 1
ATOM 673 C CA . GLY A 1 93 ? -4.196 -3.221 4.222 1.00 65.44 93 GLY A CA 1
ATOM 674 C C . GLY A 1 93 ? -4.474 -2.507 2.897 1.00 65.44 93 GLY A C 1
ATOM 675 O O . GLY A 1 93 ? -4.671 -3.130 1.858 1.00 65.44 93 GLY A O 1
ATOM 676 N N . THR A 1 94 ? -4.479 -1.174 2.922 1.00 67.25 94 THR A N 1
ATOM 677 C CA . THR A 1 94 ? -4.505 -0.347 1.699 1.00 67.25 94 THR A CA 1
ATOM 678 C C . THR A 1 94 ? -3.110 0.205 1.426 1.00 67.25 94 THR A C 1
ATOM 680 O O . THR A 1 94 ? -2.478 0.738 2.336 1.00 67.25 94 THR A O 1
ATOM 683 N N . CYS A 1 95 ? -2.642 0.078 0.185 1.00 66.56 95 CYS A N 1
ATOM 684 C CA . CYS A 1 95 ? -1.349 0.604 -0.248 1.00 66.56 95 CYS A CA 1
ATOM 685 C C . CYS A 1 95 ? -1.403 2.119 -0.478 1.00 66.56 95 CYS A C 1
ATOM 687 O O . CYS A 1 95 ? -2.370 2.634 -1.048 1.00 66.56 95 CYS A O 1
ATOM 689 N N . ILE A 1 96 ? -0.348 2.816 -0.064 1.00 65.12 96 ILE A N 1
ATOM 690 C CA . ILE A 1 96 ? -0.081 4.214 -0.386 1.00 65.12 96 ILE A CA 1
ATOM 691 C C . ILE A 1 96 ? 1.235 4.290 -1.159 1.00 65.12 96 ILE A C 1
ATOM 693 O O . ILE A 1 96 ? 2.258 3.784 -0.704 1.00 65.12 96 ILE A O 1
ATOM 697 N N . ASP A 1 97 ? 1.166 4.961 -2.308 1.00 62.38 97 ASP A N 1
ATOM 698 C CA . ASP A 1 97 ? 2.308 5.355 -3.133 1.00 62.38 97 ASP A CA 1
ATOM 699 C C . ASP A 1 97 ? 3.236 6.237 -2.283 1.00 62.38 97 ASP A C 1
ATOM 701 O O . ASP A 1 97 ? 2.811 7.316 -1.841 1.00 62.38 97 ASP A O 1
ATOM 705 N N . ALA A 1 98 ? 4.446 5.755 -1.974 1.00 56.19 98 ALA A N 1
ATOM 706 C CA . ALA A 1 98 ? 5.327 6.403 -1.002 1.00 56.19 98 ALA A CA 1
ATOM 707 C C . ALA A 1 98 ? 5.716 7.818 -1.468 1.00 56.19 98 ALA A C 1
ATOM 709 O O . ALA A 1 98 ? 5.840 8.731 -0.647 1.00 56.19 98 ALA A O 1
ATOM 710 N N . ASP A 1 99 ? 5.731 8.028 -2.786 1.00 56.06 99 ASP A N 1
ATOM 711 C CA . ASP A 1 99 ? 5.987 9.299 -3.466 1.00 56.06 99 ASP A CA 1
ATOM 712 C C . ASP A 1 99 ? 4.851 10.335 -3.332 1.00 56.06 99 ASP A C 1
ATOM 714 O O . ASP A 1 99 ? 5.007 11.501 -3.710 1.00 56.06 99 ASP A O 1
ATOM 718 N N . ARG A 1 100 ? 3.676 9.946 -2.811 1.00 55.41 100 ARG A N 1
ATOM 719 C CA . ARG A 1 100 ? 2.505 10.833 -2.628 1.00 55.41 100 ARG A CA 1
ATOM 720 C C . ARG A 1 100 ? 2.199 11.167 -1.176 1.00 55.41 100 ARG A C 1
ATOM 722 O O . ARG A 1 100 ? 1.190 11.826 -0.901 1.00 55.41 100 ARG A O 1
ATOM 729 N N . VAL A 1 101 ? 3.031 10.723 -0.241 1.00 49.88 101 VAL A N 1
ATOM 730 C CA . VAL A 1 101 ? 2.787 10.950 1.181 1.00 49.88 101 VAL A CA 1
ATOM 731 C C . VAL A 1 101 ? 3.096 12.404 1.537 1.00 49.88 101 VAL A C 1
ATOM 733 O O . VAL A 1 101 ? 4.226 12.872 1.459 1.00 49.88 101 VAL A O 1
ATOM 736 N N . THR A 1 102 ? 2.068 13.141 1.957 1.00 44.00 102 THR A N 1
ATOM 737 C CA . THR A 1 102 ? 2.243 14.499 2.497 1.00 44.00 102 THR A CA 1
ATOM 738 C C . THR A 1 102 ? 2.616 14.454 3.988 1.00 44.00 102 THR A C 1
ATOM 740 O O . THR A 1 102 ? 2.182 13.541 4.694 1.00 44.00 102 THR A O 1
ATOM 743 N N . PRO A 1 103 ? 3.339 15.455 4.530 1.00 40.44 103 PRO A N 1
ATOM 744 C CA . PRO A 1 103 ? 3.768 15.467 5.937 1.00 40.44 103 PRO A CA 1
ATOM 745 C C . PRO A 1 103 ? 2.625 15.308 6.958 1.00 40.44 103 PRO A C 1
ATOM 747 O O . PRO A 1 103 ? 2.780 14.642 7.979 1.00 40.44 103 PRO A O 1
ATOM 750 N N . GLY A 1 104 ? 1.435 15.844 6.659 1.00 36.78 104 GLY A N 1
ATOM 751 C CA . GLY A 1 104 ? 0.245 15.695 7.509 1.00 36.78 104 GLY A CA 1
ATOM 752 C C . GLY A 1 104 ? -0.359 14.284 7.516 1.00 36.78 104 GLY A C 1
ATOM 753 O O . GLY A 1 104 ? -1.115 13.942 8.421 1.00 36.78 104 GLY A O 1
ATOM 754 N N . GLN A 1 105 ? -0.023 13.441 6.537 1.00 39.09 105 GLN A N 1
ATOM 755 C CA . GLN A 1 105 ? -0.526 12.070 6.435 1.00 39.09 105 GLN A CA 1
ATOM 756 C C . GLN A 1 105 ? 0.317 11.043 7.207 1.00 39.09 105 GLN A C 1
ATOM 758 O O . GLN A 1 105 ? -0.211 9.963 7.487 1.00 39.09 105 GLN A O 1
ATOM 763 N N . VAL A 1 106 ? 1.554 11.397 7.586 1.00 38.84 106 VAL A N 1
ATOM 764 C CA . VAL A 1 106 ? 2.495 10.582 8.386 1.00 38.84 106 VAL A CA 1
ATOM 765 C C . VAL A 1 106 ? 2.178 10.673 9.889 1.00 38.84 106 VAL A C 1
ATOM 767 O O . VAL A 1 106 ? 2.204 9.667 10.592 1.00 38.84 106 VAL A O 1
ATOM 770 N N . ALA A 1 107 ? 1.792 11.858 10.379 1.00 32.06 107 ALA A N 1
ATOM 771 C CA . ALA A 1 107 ? 1.597 12.141 11.810 1.00 32.06 107 ALA A CA 1
ATOM 772 C C . ALA A 1 107 ? 0.378 11.452 12.464 1.00 32.06 107 ALA A C 1
ATOM 774 O O . ALA A 1 107 ? 0.327 11.319 13.682 1.00 32.06 107 ALA A O 1
ATOM 775 N N . HIS A 1 108 ? -0.600 10.994 11.676 1.00 33.97 108 HIS A N 1
ATOM 776 C CA . HIS A 1 108 ? -1.826 10.355 12.178 1.00 33.97 108 HIS A CA 1
ATOM 777 C C . HIS A 1 108 ? -1.807 8.818 12.121 1.00 33.97 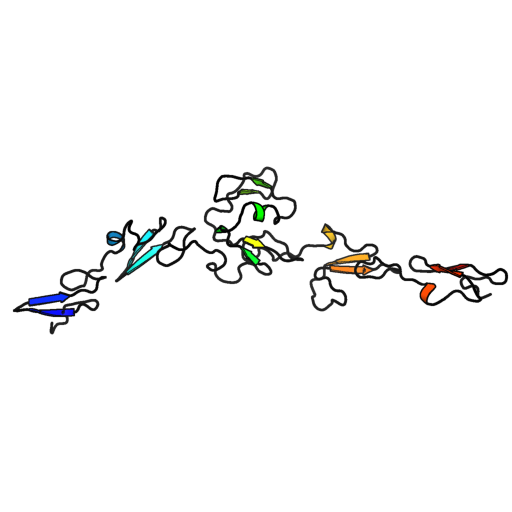108 HIS A C 1
ATOM 779 O O . HIS A 1 108 ? -2.832 8.195 12.390 1.00 33.97 108 HIS A O 1
ATOM 785 N N . ARG A 1 109 ? -0.691 8.197 11.713 1.00 45.56 109 ARG A N 1
ATOM 786 C CA . ARG A 1 109 ? -0.731 6.836 11.147 1.00 45.56 109 ARG A CA 1
ATOM 787 C C . ARG A 1 109 ? 0.232 5.805 11.733 1.00 45.56 109 ARG A C 1
ATOM 789 O O . ARG A 1 109 ? 0.181 4.657 11.306 1.00 45.56 109 ARG A O 1
ATOM 796 N N . PHE A 1 110 ? 1.037 6.170 12.730 1.00 38.28 110 PHE A N 1
ATOM 797 C CA . PHE A 1 110 ? 1.834 5.220 13.512 1.00 38.28 110 PHE A CA 1
ATOM 798 C C . PHE A 1 110 ? 1.312 5.176 14.959 1.00 38.28 110 PHE A C 1
ATOM 800 O O . PHE A 1 110 ? 1.036 6.238 15.523 1.00 38.28 110 PHE A O 1
ATOM 807 N N . PRO A 1 111 ? 1.152 3.988 15.580 1.00 34.03 111 PRO A N 1
ATOM 808 C CA . PRO A 1 111 ? 0.808 3.885 16.996 1.00 34.03 111 PRO A CA 1
ATOM 809 C C . PRO A 1 111 ? 1.853 4.607 17.855 1.00 34.03 111 PRO A C 1
ATOM 811 O O . PRO A 1 111 ? 3.008 4.754 17.453 1.00 34.03 111 PRO A O 1
ATOM 814 N N . THR A 1 112 ? 1.456 5.033 19.053 1.00 36.03 112 THR A N 1
ATOM 815 C CA . THR A 1 112 ? 2.328 5.654 20.065 1.00 36.03 112 THR A CA 1
ATOM 816 C C . THR A 1 112 ? 3.692 4.947 20.156 1.00 36.03 112 THR A C 1
ATOM 818 O O . THR A 1 112 ? 3.738 3.786 20.559 1.00 36.03 112 THR A O 1
ATOM 821 N N . GLY A 1 113 ? 4.789 5.627 19.785 1.00 38.81 113 GLY A N 1
ATOM 822 C CA . GLY A 1 113 ? 6.156 5.074 19.856 1.00 38.81 113 GLY A CA 1
ATOM 823 C C . GLY A 1 113 ? 7.121 5.470 18.728 1.00 38.81 113 GLY A C 1
ATOM 824 O O . GLY A 1 113 ? 8.322 5.269 18.880 1.00 38.81 113 GLY A O 1
ATOM 825 N N . PHE A 1 114 ? 6.636 6.060 17.631 1.00 39.88 114 PHE A N 1
ATOM 826 C CA . PHE A 1 114 ? 7.475 6.542 16.524 1.00 39.88 114 PHE A CA 1
ATOM 827 C C . PHE A 1 114 ? 7.620 8.071 16.553 1.00 39.88 114 PHE A C 1
ATOM 829 O O . PHE A 1 114 ? 6.626 8.787 16.670 1.00 39.88 114 PHE A O 1
ATOM 836 N N . SER A 1 115 ? 8.850 8.576 16.422 1.00 40.38 115 SER A N 1
ATOM 837 C CA . SER A 1 115 ? 9.143 10.002 16.213 1.00 40.38 115 SER A CA 1
ATOM 838 C C . SER A 1 115 ? 9.740 10.183 14.819 1.00 40.38 115 SER A C 1
ATOM 840 O O . SER A 1 115 ? 10.800 9.622 14.530 1.00 40.38 115 SER A O 1
ATOM 842 N N . CYS A 1 116 ? 9.056 10.932 13.954 1.00 44.91 116 CYS A N 1
ATOM 843 C CA . C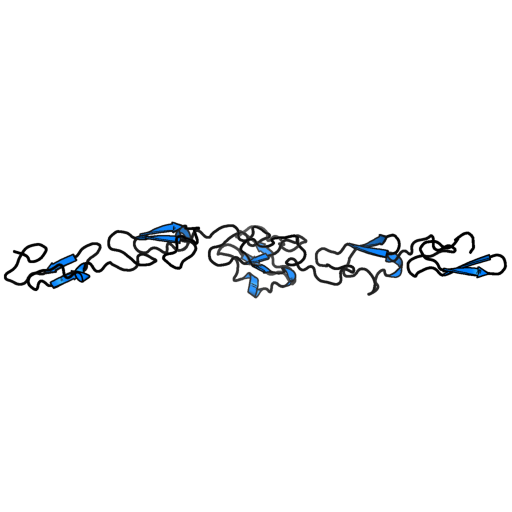YS A 1 116 ? 9.569 11.310 12.639 1.00 44.91 116 CYS A CA 1
ATOM 844 C C . CYS A 1 116 ? 10.024 12.771 12.683 1.00 44.91 116 CYS A C 1
ATOM 846 O O . CYS A 1 116 ? 9.277 13.621 13.170 1.00 44.91 116 CYS A O 1
ATOM 848 N N . GLU A 1 117 ? 11.227 13.062 12.193 1.00 45.28 117 GLU A N 1
ATOM 849 C CA . GLU A 1 117 ? 11.786 14.418 12.166 1.00 45.28 117 GLU A CA 1
ATOM 850 C C . GLU A 1 117 ? 12.028 14.857 10.713 1.00 45.28 117 GLU A C 1
ATOM 852 O O . GLU A 1 117 ? 12.376 14.057 9.838 1.00 45.28 117 GLU A O 1
ATOM 857 N N . GLN A 1 118 ? 11.736 16.130 10.446 1.00 43.09 118 GLN A N 1
ATOM 858 C CA . GLN A 1 118 ? 11.702 16.727 9.114 1.00 43.09 118 GLN A CA 1
ATOM 859 C C . GLN A 1 118 ? 13.123 17.026 8.617 1.00 43.09 118 GLN A C 1
ATOM 861 O O . GLN A 1 118 ? 13.850 17.789 9.248 1.00 43.09 118 GLN A O 1
ATOM 866 N N . LEU A 1 119 ? 13.481 16.512 7.442 1.00 38.31 119 LEU A N 1
ATOM 867 C CA . LEU A 1 119 ? 14.496 17.118 6.579 1.00 38.31 119 LEU A CA 1
ATOM 868 C C . LEU A 1 119 ? 13.815 17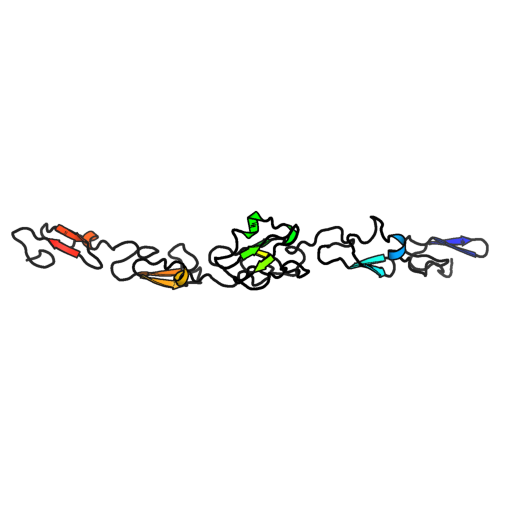.459 5.245 1.00 38.31 119 LEU A C 1
ATOM 870 O O . LEU A 1 119 ? 12.797 16.861 4.906 1.00 38.31 119 LEU A O 1
ATOM 874 N N . ASP A 1 120 ? 14.299 18.502 4.572 1.00 34.50 120 ASP A N 1
ATOM 875 C CA . ASP A 1 120 ? 13.731 19.074 3.341 1.00 34.50 120 ASP A CA 1
ATOM 876 C C . ASP A 1 120 ? 13.262 18.022 2.299 1.00 34.50 120 ASP A C 1
ATOM 878 O O . ASP A 1 120 ? 13.815 16.923 2.230 1.00 34.50 120 ASP A O 1
ATOM 882 N N . PRO A 1 121 ? 12.242 18.336 1.471 1.00 41.53 121 PRO A N 1
ATOM 883 C CA . PRO A 1 121 ? 11.566 17.367 0.596 1.00 41.53 121 PRO A CA 1
ATOM 884 C C . PRO A 1 121 ? 12.542 16.647 -0.359 1.00 41.53 121 PRO A C 1
ATOM 886 O O . PRO A 1 121 ? 13.404 17.321 -0.928 1.00 41.53 121 PRO A O 1
ATOM 889 N N . PRO A 1 122 ? 12.401 15.317 -0.587 1.00 41.53 122 PRO A N 1
ATOM 890 C CA . PRO A 1 122 ? 11.164 14.526 -0.498 1.00 41.53 122 PRO A CA 1
ATOM 891 C C . PRO A 1 122 ? 11.127 13.414 0.579 1.00 41.53 122 PRO A C 1
ATOM 893 O O . PRO A 1 122 ? 10.184 12.630 0.583 1.00 41.53 122 PRO A O 1
ATOM 896 N N . ALA A 1 123 ? 12.091 13.324 1.502 1.00 40.25 123 ALA A N 1
ATOM 897 C CA . ALA A 1 123 ? 12.197 12.182 2.421 1.00 40.25 123 ALA A CA 1
ATOM 898 C C . ALA A 1 123 ? 11.762 12.513 3.863 1.00 40.25 123 ALA A C 1
ATOM 900 O O . ALA A 1 123 ? 12.302 13.420 4.493 1.00 40.25 123 ALA A O 1
ATOM 901 N N . ALA A 1 124 ? 10.833 11.736 4.432 1.00 43.28 124 ALA A N 1
ATOM 902 C CA . ALA A 1 124 ? 10.580 11.742 5.876 1.00 43.28 124 ALA A CA 1
ATOM 903 C C . ALA A 1 124 ? 11.467 10.691 6.568 1.00 43.28 124 ALA A C 1
ATOM 905 O O . ALA A 1 124 ? 11.464 9.521 6.188 1.00 43.28 124 ALA A O 1
ATOM 906 N N . THR A 1 125 ? 12.216 11.073 7.606 1.00 46.06 125 THR A N 1
ATOM 907 C CA . THR A 1 125 ? 12.939 10.096 8.442 1.00 46.06 125 THR A CA 1
ATOM 908 C C . THR A 1 125 ? 12.085 9.725 9.645 1.00 46.06 125 THR A C 1
ATOM 910 O O . THR A 1 125 ? 11.617 10.604 10.366 1.00 46.06 125 THR A O 1
ATOM 913 N N . CYS A 1 126 ? 11.861 8.429 9.868 1.00 45.31 126 CYS A N 1
ATOM 914 C CA . CYS A 1 126 ? 11.103 7.925 11.013 1.00 45.31 126 CYS A CA 1
ATOM 915 C C . CYS A 1 126 ? 11.954 6.934 11.811 1.00 45.31 126 CYS A C 1
ATOM 917 O O . CYS A 1 126 ? 12.644 6.090 11.241 1.00 45.31 126 CYS A O 1
ATOM 919 N N . SER A 1 127 ? 11.901 7.036 13.139 1.00 48.94 127 SER A N 1
ATOM 920 C CA . SER A 1 127 ? 12.589 6.128 14.060 1.00 48.94 127 SER A CA 1
ATOM 921 C C . SER A 1 127 ? 11.579 5.341 14.889 1.00 48.94 127 SER A C 1
ATOM 923 O O . SER A 1 127 ? 10.600 5.905 15.378 1.00 48.94 127 SER A O 1
ATOM 925 N N . SER A 1 128 ? 11.843 4.047 15.084 1.00 41.94 128 SER A N 1
ATOM 926 C CA . SER A 1 128 ? 11.062 3.148 15.945 1.00 41.94 128 SER A CA 1
ATOM 927 C C . SER A 1 128 ? 11.404 3.261 17.435 1.00 41.94 128 SER A C 1
ATOM 929 O O . SER A 1 128 ? 10.848 2.513 18.234 1.00 41.94 128 SER A O 1
ATOM 931 N N . ASN A 1 129 ? 12.351 4.128 17.818 1.00 42.50 129 ASN A N 1
ATOM 932 C CA . ASN A 1 129 ? 12.735 4.350 19.213 1.00 42.50 129 ASN A CA 1
ATOM 933 C C . ASN A 1 129 ? 13.244 5.786 19.462 1.00 42.50 129 ASN A C 1
ATOM 935 O O . ASN A 1 129 ? 13.933 6.348 18.601 1.00 42.50 129 ASN A O 1
ATOM 939 N N . PRO A 1 130 ? 13.001 6.366 20.655 1.00 39.56 130 PRO A N 1
ATOM 940 C CA . PRO A 1 130 ? 13.651 7.603 21.069 1.00 39.56 130 PRO A CA 1
ATOM 941 C C . PRO A 1 130 ? 15.145 7.328 21.309 1.00 39.56 130 PRO A C 1
ATOM 943 O O . PRO A 1 130 ? 15.509 6.675 22.285 1.00 39.56 130 PRO A O 1
ATOM 946 N N . GLY A 1 131 ? 16.015 7.797 20.407 1.00 43.34 131 GLY A N 1
ATOM 947 C CA . GLY A 1 131 ? 17.478 7.721 20.554 1.00 43.34 131 GLY A CA 1
ATOM 948 C C . GLY A 1 131 ? 18.233 6.862 19.532 1.00 43.34 131 GLY A C 1
ATOM 949 O O . GLY A 1 131 ? 19.462 6.845 19.572 1.00 43.34 131 GLY A O 1
ATOM 950 N N . SER A 1 132 ? 17.558 6.181 18.601 1.00 45.12 132 SER A N 1
ATOM 951 C CA . SER A 1 132 ? 18.219 5.614 17.413 1.00 45.12 132 SER A CA 1
ATOM 952 C C . SER A 1 132 ? 18.428 6.685 16.343 1.00 45.12 132 SER A C 1
ATOM 954 O O . SER A 1 132 ? 17.585 7.565 16.171 1.00 45.12 132 SER A O 1
ATOM 956 N N . SER A 1 133 ? 19.548 6.613 15.619 1.00 38.22 133 SER A N 1
ATOM 957 C CA . SER A 1 133 ? 19.803 7.491 14.475 1.00 38.22 133 SER A CA 1
ATOM 958 C C . SER A 1 133 ? 18.653 7.376 13.460 1.00 38.22 133 SER A C 1
ATOM 960 O O . SER A 1 133 ? 18.293 6.249 13.099 1.00 38.22 133 SER A O 1
ATOM 962 N N . PRO A 1 134 ? 18.067 8.499 13.002 1.00 42.12 134 PRO A N 1
ATOM 963 C CA . PRO A 1 134 ? 17.032 8.473 11.979 1.00 42.12 134 PRO A CA 1
ATOM 964 C C . PRO A 1 134 ? 17.573 7.763 10.735 1.00 42.12 134 PRO A C 1
ATOM 966 O O . PRO A 1 134 ? 18.647 8.099 10.239 1.00 42.12 134 PRO A O 1
ATOM 969 N N . SER A 1 135 ? 16.858 6.746 10.262 1.00 40.75 135 SER A N 1
ATOM 970 C CA . SER A 1 135 ? 17.196 6.042 9.023 1.00 40.75 135 SER A CA 1
ATOM 971 C C . SER A 1 135 ? 16.321 6.604 7.905 1.00 40.75 135 SER A C 1
ATOM 973 O O . SER A 1 135 ? 15.110 6.738 8.093 1.00 40.75 135 SER A O 1
ATOM 975 N N . ASN A 1 136 ? 16.909 6.942 6.753 1.00 39.62 136 ASN A N 1
ATOM 976 C CA . ASN A 1 136 ? 16.147 7.236 5.539 1.00 39.62 136 ASN A CA 1
ATOM 977 C C . ASN A 1 136 ? 15.346 5.982 5.172 1.00 39.62 136 ASN A C 1
ATOM 979 O O . ASN A 1 136 ? 15.913 5.004 4.697 1.00 39.62 136 ASN A O 1
ATOM 983 N N . ILE A 1 137 ? 14.031 6.002 5.388 1.00 43.12 137 ILE A N 1
ATOM 984 C CA . ILE A 1 137 ? 13.133 4.932 4.920 1.00 43.12 137 ILE A CA 1
ATOM 985 C C . ILE A 1 137 ? 12.964 5.002 3.384 1.00 43.12 137 ILE A C 1
ATOM 987 O O . ILE A 1 137 ? 12.461 4.069 2.772 1.00 43.12 137 ILE A O 1
ATOM 991 N N . PHE A 1 138 ? 13.446 6.080 2.749 1.00 46.03 138 PHE A N 1
ATOM 992 C CA . PHE A 1 138 ? 13.148 6.447 1.362 1.00 46.03 138 PHE A CA 1
ATOM 993 C C . PHE A 1 138 ? 14.268 6.206 0.336 1.00 46.03 138 PHE A C 1
ATOM 995 O O . PHE A 1 138 ? 14.056 6.469 -0.842 1.00 46.03 138 PHE A O 1
ATOM 1002 N N . GLU A 1 139 ? 15.448 5.694 0.703 1.00 36.59 139 GLU A N 1
ATOM 1003 C CA . GLU A 1 139 ? 16.468 5.405 -0.321 1.00 36.59 139 GLU A CA 1
ATOM 1004 C C . GLU A 1 139 ? 16.290 3.996 -0.913 1.00 36.59 139 GLU A C 1
ATOM 1006 O O . GLU A 1 139 ? 16.810 3.001 -0.411 1.00 36.59 139 GLU A O 1
ATOM 1011 N N . GLY A 1 140 ? 15.537 3.918 -2.016 1.00 43.16 140 GLY A N 1
ATOM 1012 C CA . GLY A 1 140 ? 15.672 2.860 -3.028 1.00 43.16 140 GLY A CA 1
ATOM 1013 C C . GLY A 1 140 ? 15.062 1.493 -2.709 1.00 43.16 140 GLY A C 1
ATOM 1014 O O . GLY A 1 140 ? 15.345 0.521 -3.409 1.00 43.16 140 GLY A O 1
ATOM 1015 N N . SER A 1 141 ? 14.230 1.394 -1.676 1.00 51.03 141 SER A N 1
ATOM 1016 C CA . SER A 1 141 ? 13.506 0.165 -1.360 1.00 51.03 141 SER A CA 1
ATOM 1017 C C . SER A 1 141 ? 12.081 0.309 -1.883 1.00 51.03 141 SER A C 1
ATOM 1019 O O . SER A 1 141 ? 11.295 0.977 -1.228 1.00 51.03 141 SER A O 1
ATOM 1021 N N . ASN A 1 142 ? 11.756 -0.281 -3.039 1.00 56.25 142 ASN A N 1
ATOM 1022 C CA . ASN A 1 142 ? 10.410 -0.345 -3.650 1.00 56.25 142 ASN A CA 1
ATOM 1023 C C . ASN A 1 142 ? 9.402 -1.099 -2.746 1.00 56.25 142 ASN A C 1
ATOM 1025 O O . ASN A 1 142 ? 8.877 -2.155 -3.109 1.00 56.25 142 ASN A O 1
ATOM 1029 N N . ILE A 1 143 ? 9.225 -0.635 -1.511 1.00 55.81 143 ILE A N 1
ATOM 1030 C CA . ILE A 1 143 ? 8.445 -1.241 -0.441 1.00 55.81 143 ILE A CA 1
ATOM 1031 C C . ILE A 1 143 ? 7.274 -0.291 -0.179 1.00 55.81 143 ILE A C 1
ATOM 1033 O O . ILE A 1 143 ? 7.493 0.810 0.326 1.00 55.81 143 ILE A O 1
ATOM 1037 N N . PRO A 1 144 ? 6.031 -0.696 -0.484 1.00 57.59 144 PRO A N 1
ATOM 1038 C CA . PRO A 1 144 ? 4.874 0.168 -0.305 1.00 57.59 144 PRO A CA 1
ATOM 1039 C C . PRO A 1 144 ? 4.600 0.448 1.173 1.00 57.59 144 PRO A C 1
ATOM 1041 O O . PRO A 1 144 ? 4.852 -0.388 2.050 1.00 57.59 144 PRO A O 1
ATOM 1044 N N . ILE A 1 145 ? 3.996 1.607 1.430 1.00 64.88 145 ILE A N 1
ATOM 1045 C CA . ILE A 1 145 ? 3.467 1.962 2.746 1.00 64.88 145 ILE A CA 1
ATOM 1046 C C . ILE A 1 145 ? 2.030 1.447 2.847 1.00 64.88 145 ILE A C 1
ATOM 1048 O O . ILE A 1 145 ? 1.205 1.692 1.967 1.00 64.88 145 ILE A O 1
ATOM 1052 N N . CYS A 1 146 ? 1.709 0.764 3.941 1.00 63.03 146 CYS A N 1
ATOM 1053 C CA . CYS A 1 146 ? 0.402 0.167 4.181 1.00 63.03 146 CYS A CA 1
ATOM 1054 C C . CYS A 1 146 ? -0.356 0.878 5.296 1.00 63.03 146 CYS A C 1
ATOM 1056 O O . CYS A 1 146 ? 0.172 1.121 6.380 1.00 63.03 146 CYS A O 1
ATOM 1058 N N . THR A 1 147 ? -1.643 1.129 5.067 1.00 63.47 147 THR A N 1
ATOM 1059 C CA . THR A 1 147 ? -2.579 1.517 6.125 1.00 63.47 147 THR A CA 1
ATOM 1060 C C . THR A 1 147 ? -3.417 0.328 6.540 1.00 63.47 147 THR A C 1
ATOM 1062 O O . THR A 1 147 ? -4.099 -0.264 5.697 1.00 63.47 147 THR A O 1
ATOM 1065 N N . CYS A 1 148 ? -3.395 0.009 7.830 1.00 60.53 148 CYS A N 1
ATOM 1066 C CA . CYS A 1 148 ? -4.152 -1.112 8.361 1.00 60.53 148 CYS A CA 1
ATOM 1067 C C . CYS A 1 148 ? -5.584 -0.677 8.718 1.00 60.53 148 CYS A C 1
ATOM 1069 O O . CYS A 1 148 ? -5.762 0.397 9.298 1.00 60.53 148 CYS A O 1
ATOM 1071 N N . PRO A 1 149 ? -6.607 -1.466 8.356 1.00 62.41 149 PRO A N 1
ATOM 1072 C CA . PRO A 1 149 ? -7.979 -1.258 8.795 1.00 62.41 149 PRO A CA 1
ATOM 1073 C C . PRO A 1 149 ? -8.127 -1.587 10.287 1.00 62.41 149 PRO A C 1
ATOM 1075 O O . PRO A 1 149 ? -7.237 -2.178 10.903 1.00 62.41 149 PRO A O 1
ATOM 1078 N N . GLU A 1 150 ? -9.270 -1.226 10.871 1.00 63.84 150 GLU A N 1
ATOM 1079 C CA . GLU A 1 150 ? -9.582 -1.547 12.268 1.00 63.84 150 GLU A CA 1
ATOM 1080 C C . GLU A 1 150 ? -9.432 -3.054 12.550 1.00 63.84 150 GLU A C 1
ATOM 1082 O O . GLU A 1 150 ? -9.876 -3.898 11.771 1.00 63.84 150 GLU A O 1
ATOM 1087 N N . GLY A 1 151 ? -8.772 -3.390 13.663 1.00 55.81 151 GLY A N 1
ATOM 1088 C CA . GLY A 1 151 ? -8.477 -4.772 14.067 1.00 55.81 151 GLY A CA 1
ATOM 1089 C C . GLY A 1 151 ? -7.150 -5.337 13.542 1.00 55.81 151 GLY A C 1
ATOM 1090 O O . GLY A 1 151 ? -6.686 -6.352 14.063 1.00 55.81 151 GLY A O 1
ATOM 1091 N N . TYR A 1 152 ? -6.492 -4.664 12.591 1.00 57.72 152 TYR A N 1
ATOM 1092 C CA . TYR A 1 152 ? -5.184 -5.057 12.062 1.00 57.72 152 TYR A CA 1
ATOM 1093 C C . TYR A 1 152 ? -4.096 -4.041 12.430 1.00 57.72 152 TYR A C 1
ATOM 1095 O O . TYR A 1 152 ? -4.295 -2.829 12.401 1.00 57.72 152 TYR A O 1
ATOM 1103 N N . ILE A 1 153 ? -2.919 -4.552 12.772 1.00 60.03 153 ILE A N 1
ATOM 1104 C CA . ILE A 1 153 ? -1.685 -3.818 13.044 1.00 60.03 153 ILE A CA 1
ATOM 1105 C C . ILE A 1 153 ? -0.520 -4.490 12.310 1.00 60.03 153 ILE A C 1
ATOM 1107 O O . ILE A 1 153 ? -0.622 -5.582 11.751 1.00 60.03 153 ILE A O 1
ATOM 1111 N N . GLY A 1 154 ? 0.626 -3.836 12.320 1.00 62.19 154 GLY A N 1
ATOM 1112 C CA . GLY A 1 154 ? 1.866 -4.365 11.781 1.00 62.19 154 GLY A CA 1
ATOM 1113 C C . GLY A 1 154 ? 2.868 -3.235 11.630 1.00 62.19 154 GLY A C 1
ATOM 1114 O O . GLY A 1 154 ? 2.656 -2.140 12.150 1.00 62.19 154 GLY A O 1
ATOM 1115 N N . ASN A 1 155 ? 3.983 -3.497 10.956 1.00 56.97 155 ASN A N 1
ATOM 1116 C CA . ASN A 1 155 ? 5.006 -2.471 10.768 1.00 56.97 155 ASN A CA 1
ATOM 1117 C C . ASN A 1 155 ? 4.601 -1.417 9.720 1.00 56.97 155 ASN A C 1
ATOM 1119 O O . ASN A 1 155 ? 5.280 -0.405 9.627 1.00 56.97 155 ASN A O 1
ATOM 1123 N N . GLY A 1 156 ? 3.510 -1.623 8.969 1.00 60.12 156 GLY A N 1
ATOM 1124 C CA . GLY A 1 156 ? 3.045 -0.691 7.941 1.00 60.12 156 GLY A CA 1
ATOM 1125 C C . GLY A 1 156 ? 3.879 -0.706 6.658 1.00 60.12 156 GLY A C 1
ATOM 1126 O O . GLY A 1 156 ? 3.706 0.184 5.833 1.00 60.12 156 GLY A O 1
ATOM 1127 N N . TYR A 1 157 ? 4.758 -1.699 6.471 1.00 58.31 157 TYR A N 1
ATOM 1128 C CA . TYR A 1 157 ? 5.654 -1.784 5.315 1.00 58.31 157 TYR A CA 1
ATOM 1129 C C . TYR A 1 157 ? 5.490 -3.107 4.569 1.00 58.31 157 TYR A C 1
ATOM 1131 O O . TYR A 1 157 ? 5.606 -4.188 5.157 1.00 58.31 157 TYR A O 1
ATOM 1139 N N . GLY A 1 158 ? 5.296 -3.014 3.253 1.00 60.62 158 GLY A N 1
ATOM 1140 C CA . GLY A 1 158 ? 5.289 -4.167 2.362 1.00 60.62 158 GLY A CA 1
ATOM 1141 C C . GLY A 1 158 ? 4.112 -5.132 2.573 1.00 60.62 158 GLY A C 1
ATOM 1142 O O . GLY A 1 158 ? 3.161 -4.843 3.302 1.00 60.62 158 GLY A O 1
ATOM 1143 N N . PRO A 1 159 ? 4.176 -6.328 1.964 1.00 58.78 159 PRO A N 1
ATOM 1144 C CA . PRO A 1 159 ? 3.043 -7.251 1.882 1.00 58.78 159 PRO A CA 1
ATOM 1145 C C . PRO A 1 159 ? 2.534 -7.725 3.253 1.00 58.78 159 PRO A C 1
ATOM 1147 O O . PRO A 1 159 ? 1.337 -7.933 3.425 1.00 58.78 159 PRO A O 1
ATOM 1150 N N . SER A 1 160 ? 3.405 -7.833 4.263 1.00 59.47 160 SER A N 1
ATOM 1151 C CA . SER A 1 160 ? 3.042 -8.211 5.639 1.00 59.47 160 SER A CA 1
ATOM 1152 C C . SER A 1 160 ? 2.792 -7.018 6.574 1.00 59.47 160 SER A C 1
ATOM 1154 O O . SER A 1 160 ? 2.726 -7.182 7.794 1.00 59.47 160 SER A O 1
ATOM 1156 N N . GLY A 1 161 ? 2.660 -5.807 6.024 1.00 62.78 161 GLY A N 1
ATOM 1157 C CA . GLY A 1 161 ? 2.558 -4.564 6.788 1.00 62.78 161 GLY A CA 1
ATOM 1158 C C . GLY A 1 161 ? 1.378 -4.497 7.758 1.00 62.78 161 GLY A C 1
ATOM 1159 O O . GLY A 1 161 ? 1.454 -3.756 8.737 1.00 62.78 161 GLY A O 1
ATOM 1160 N N . CYS A 1 162 ? 0.331 -5.294 7.516 1.00 63.81 162 CYS A N 1
ATOM 1161 C CA . CYS A 1 162 ? -0.920 -5.326 8.280 1.00 63.81 162 CYS A CA 1
ATOM 1162 C C . CYS A 1 162 ? -1.386 -6.755 8.611 1.00 63.81 162 CYS A C 1
ATOM 1164 O O . CYS A 1 162 ? -2.579 -7.045 8.607 1.00 63.81 162 CYS A O 1
ATOM 1166 N N . THR A 1 163 ? -0.458 -7.682 8.867 1.00 65.38 163 THR A N 1
ATOM 1167 C CA . THR A 1 163 ? -0.799 -9.093 9.141 1.00 65.38 163 THR A CA 1
ATOM 1168 C C . THR A 1 163 ? -0.906 -9.438 10.623 1.00 65.38 163 THR A C 1
ATOM 1170 O O . THR A 1 163 ? -1.261 -10.568 10.951 1.00 65.38 163 THR A O 1
ATOM 1173 N N . GLN A 1 164 ? -0.579 -8.515 11.528 1.00 61.91 164 GLN A N 1
ATOM 1174 C CA . GLN A 1 164 ? -0.786 -8.710 12.962 1.00 61.91 164 GLN A CA 1
ATOM 1175 C C . GLN A 1 164 ? -2.188 -8.207 13.333 1.00 61.91 164 GLN A C 1
ATOM 1177 O O . GLN A 1 164 ? -2.695 -7.268 12.735 1.00 61.91 164 GLN A O 1
ATOM 1182 N N . THR A 1 165 ? -2.842 -8.809 14.316 1.00 57.44 165 THR A N 1
ATOM 1183 C CA . THR A 1 165 ? -4.132 -8.323 14.837 1.00 57.44 165 THR A CA 1
ATOM 1184 C C . THR A 1 165 ? -3.890 -7.550 16.128 1.00 57.44 165 THR A C 1
ATOM 1186 O O . THR A 1 165 ? -3.115 -8.012 16.970 1.00 57.44 165 THR A O 1
ATOM 1189 N N . SER A 1 166 ? -4.516 -6.384 16.320 1.00 62.41 166 SER A N 1
ATOM 1190 C CA . SER A 1 166 ? -4.384 -5.664 17.593 1.00 62.41 166 SER A CA 1
ATOM 1191 C C . SER A 1 166 ? -5.032 -6.479 18.710 1.00 62.41 166 SER A C 1
ATOM 1193 O O . SER A 1 166 ? -6.207 -6.835 18.636 1.00 62.41 166 SER A O 1
ATOM 1195 N N . ASN A 1 167 ? -4.278 -6.780 19.773 1.00 67.38 167 ASN A N 1
ATOM 1196 C CA . ASN A 1 167 ? -4.854 -7.403 20.962 1.00 67.38 167 ASN A CA 1
ATOM 1197 C C . ASN A 1 167 ? -5.600 -6.340 21.777 1.00 67.38 167 ASN A C 1
ATOM 1199 O O . ASN A 1 167 ? -5.080 -5.777 22.741 1.00 67.38 167 ASN A O 1
ATOM 1203 N N . ILE A 1 168 ? -6.837 -6.071 21.369 1.00 71.44 168 ILE A N 1
ATOM 1204 C CA . ILE A 1 168 ? -7.722 -5.090 22.000 1.00 71.44 168 ILE A CA 1
ATOM 1205 C C . ILE A 1 168 ? -7.954 -5.364 23.498 1.00 71.44 168 ILE A C 1
ATOM 1207 O O . ILE A 1 168 ? -8.125 -4.430 24.283 1.00 71.44 168 ILE A O 1
ATOM 1211 N N . CYS A 1 169 ? -7.845 -6.623 23.936 1.00 74.69 169 CYS A N 1
ATOM 1212 C CA . CYS A 1 169 ? -7.925 -6.978 25.352 1.00 74.69 169 CYS A CA 1
ATOM 1213 C C . CYS A 1 169 ? -6.764 -6.415 26.183 1.00 74.69 169 CYS A C 1
ATOM 1215 O O . CYS A 1 169 ? -6.937 -6.174 27.374 1.00 74.69 169 CYS A O 1
ATOM 1217 N N . GLN A 1 170 ? -5.599 -6.180 25.577 1.00 74.00 170 GLN A N 1
ATOM 1218 C CA . GLN A 1 170 ? -4.443 -5.586 26.253 1.00 74.00 170 GLN A CA 1
ATOM 1219 C C . GLN A 1 170 ? -4.411 -4.062 26.134 1.00 74.00 170 GLN A C 1
ATOM 1221 O O . GLN A 1 170 ? -3.916 -3.392 27.036 1.00 74.00 170 GLN A O 1
ATOM 1226 N N . THR A 1 171 ? -4.922 -3.505 25.034 1.00 67.38 171 THR A N 1
ATOM 1227 C CA . THR A 1 171 ? -4.798 -2.067 24.755 1.00 67.38 171 THR A CA 1
ATOM 1228 C C . THR A 1 171 ? -5.955 -1.233 25.290 1.00 67.38 171 THR A C 1
ATOM 1230 O O . THR A 1 171 ? -5.743 -0.070 25.617 1.00 67.38 171 THR A O 1
ATOM 1233 N N . SER A 1 172 ? -7.170 -1.785 25.372 1.00 74.00 172 SER A N 1
ATOM 1234 C CA . SER A 1 172 ? -8.347 -1.029 25.823 1.00 74.00 172 SER A CA 1
ATOM 1235 C C . SER A 1 172 ? -9.186 -1.726 26.891 1.00 74.00 172 SER A C 1
ATOM 1237 O O . SER A 1 172 ? -10.064 -1.075 27.444 1.00 74.00 172 SER A O 1
ATOM 1239 N N . SER A 1 173 ? -8.936 -3.012 27.185 1.00 80.19 173 SER A N 1
ATOM 1240 C CA . SER A 1 173 ? -9.691 -3.817 28.166 1.00 80.19 173 SER A CA 1
ATOM 1241 C C 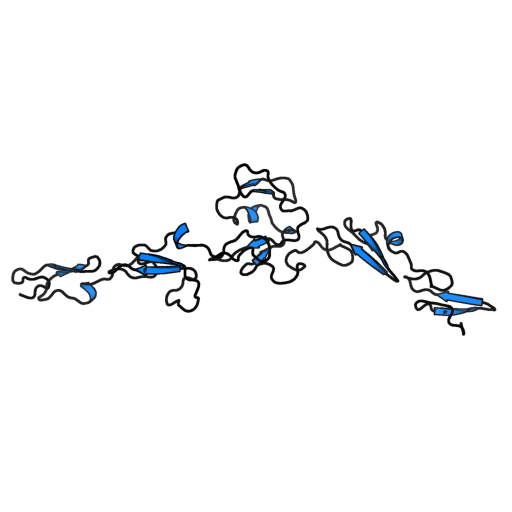. SER A 1 173 ? -11.211 -3.548 28.123 1.00 80.19 173 SER A C 1
ATOM 1243 O O . SER A 1 173 ? -11.787 -3.073 29.101 1.00 80.19 173 SER A O 1
ATOM 1245 N N . PRO A 1 174 ? -11.872 -3.811 26.983 1.00 84.69 174 PRO A N 1
ATOM 1246 C CA . PRO A 1 174 ? -13.220 -3.309 26.701 1.00 84.69 174 PRO A CA 1
ATOM 1247 C C . PRO A 1 174 ? -14.340 -3.911 27.569 1.00 84.69 174 PRO A C 1
ATOM 1249 O O . PRO A 1 174 ? -15.417 -3.328 27.649 1.00 84.69 174 PRO A O 1
ATOM 1252 N N . CYS A 1 175 ? -14.114 -5.057 28.217 1.00 89.75 175 CYS A N 1
ATOM 1253 C CA . CYS A 1 175 ? -15.117 -5.726 29.046 1.00 89.75 175 CYS A CA 1
ATOM 1254 C C . CYS A 1 175 ? -15.168 -5.109 30.449 1.00 89.75 175 CYS A C 1
ATOM 1256 O O . CYS A 1 175 ? -14.180 -5.166 31.178 1.00 89.75 175 CYS A O 1
ATOM 1258 N N . VAL A 1 176 ? -16.324 -4.567 30.845 1.00 93.19 176 VAL A N 1
ATOM 1259 C CA . VAL A 1 176 ? -16.504 -3.895 32.144 1.00 93.19 176 VAL A CA 1
ATOM 1260 C C . VAL A 1 176 ? -16.581 -4.921 33.278 1.00 93.19 176 VAL A C 1
ATOM 1262 O O . VAL A 1 176 ? -15.776 -4.893 34.207 1.00 93.19 176 VAL A O 1
ATOM 1265 N N . HIS A 1 177 ? -17.521 -5.865 33.176 1.00 93.00 177 HIS A N 1
ATOM 1266 C CA . HIS A 1 177 ? -17.729 -6.941 34.149 1.00 93.00 177 HIS A CA 1
ATOM 1267 C C . HIS A 1 177 ? -17.598 -8.321 33.493 1.00 93.00 177 HIS A C 1
ATOM 1269 O O . HIS A 1 177 ? -18.496 -9.159 33.575 1.00 93.00 177 HIS A O 1
ATOM 1275 N N . GLY A 1 178 ? -16.474 -8.567 32.817 1.00 89.69 178 GLY A N 1
ATOM 1276 C CA . GLY A 1 178 ? -16.226 -9.842 32.146 1.00 89.69 178 GLY A CA 1
ATOM 1277 C C . GLY A 1 178 ? -14.779 -10.042 31.714 1.00 89.69 178 GLY A C 1
ATOM 1278 O O . GLY A 1 178 ? -13.950 -9.137 31.808 1.00 89.69 178 GLY A O 1
ATOM 1279 N N . GLN A 1 179 ? -14.478 -11.243 31.230 1.00 89.38 179 GLN A N 1
ATOM 1280 C CA . GLN A 1 179 ? -13.170 -11.570 30.670 1.00 89.38 179 GLN A CA 1
ATOM 1281 C C . GLN A 1 179 ? -13.139 -11.254 29.175 1.00 89.38 179 GLN A C 1
ATOM 1283 O O . GLN A 1 179 ? -13.983 -11.734 28.418 1.00 89.38 179 GLN A O 1
ATOM 1288 N N . CYS A 1 180 ? -12.146 -10.474 28.749 1.00 85.38 180 CYS A N 1
ATOM 1289 C CA . CYS A 1 180 ? -11.905 -10.210 27.334 1.00 85.38 180 CYS A CA 1
ATOM 1290 C C . CYS A 1 180 ? -11.155 -11.372 26.687 1.00 85.38 180 CYS A C 1
ATOM 1292 O O . CYS A 1 180 ? -10.105 -11.790 27.179 1.00 85.38 180 CYS A O 1
ATOM 1294 N N . VAL A 1 181 ? -11.675 -11.857 25.562 1.00 80.25 181 VAL A N 1
ATOM 1295 C CA . VAL A 1 181 ? -11.047 -12.890 24.738 1.00 80.25 181 VAL A CA 1
ATOM 1296 C C . VAL A 1 181 ? -10.942 -12.375 23.307 1.00 80.25 181 VAL A C 1
ATOM 1298 O O . VAL A 1 181 ? -11.928 -11.924 22.732 1.00 80.25 181 VAL A O 1
ATOM 1301 N N . VAL A 1 182 ? -9.748 -12.440 22.718 1.00 72.56 182 VAL A N 1
ATOM 1302 C CA . VAL A 1 182 ? -9.538 -12.079 21.307 1.00 72.56 182 VAL A CA 1
ATOM 1303 C C . VAL A 1 182 ? -10.219 -13.131 20.428 1.00 72.56 182 VAL A C 1
ATOM 1305 O O . VAL A 1 182 ? -9.996 -14.324 20.625 1.00 72.56 182 VAL A O 1
ATOM 1308 N N . SER A 1 183 ? -11.037 -12.700 19.467 1.00 60.59 183 SER A N 1
ATOM 1309 C CA . SER A 1 183 ? -11.733 -13.592 18.531 1.00 60.59 183 SER A CA 1
ATOM 1310 C C . SER A 1 183 ? -11.420 -13.193 17.093 1.00 60.59 183 SER A C 1
ATOM 1312 O O . SER A 1 183 ? -11.604 -12.037 16.709 1.00 60.59 183 SER A O 1
ATOM 1314 N N . VAL A 1 184 ? -10.944 -14.163 16.310 1.00 52.59 184 VAL A N 1
ATOM 1315 C CA . VAL A 1 184 ? -10.629 -14.030 14.876 1.00 52.59 184 VAL A CA 1
ATOM 1316 C C . VAL A 1 184 ? -11.717 -14.634 13.980 1.00 52.59 184 VAL A C 1
ATOM 1318 O O . VAL A 1 184 ? -11.600 -14.614 12.756 1.00 52.59 184 VAL A O 1
ATOM 1321 N N . ASP A 1 185 ? -12.793 -15.151 14.576 1.00 50.88 185 ASP A N 1
ATOM 1322 C CA . ASP A 1 185 ? -13.828 -15.887 13.860 1.00 50.88 185 ASP A CA 1
ATOM 1323 C C . ASP A 1 185 ? -15.019 -14.988 13.514 1.00 50.88 185 ASP A C 1
ATOM 1325 O O . ASP A 1 185 ? -15.903 -14.726 14.331 1.00 50.88 185 ASP A O 1
ATOM 1329 N N . LEU A 1 186 ? -15.085 -14.587 12.240 1.00 47.94 186 LEU A N 1
ATOM 1330 C CA . LEU A 1 186 ? -16.180 -13.808 11.638 1.00 47.94 186 LEU A CA 1
ATOM 1331 C C . LEU A 1 186 ? -17.564 -14.498 11.738 1.00 47.94 186 LEU A C 1
ATOM 1333 O O . LEU A 1 186 ? -18.588 -13.876 11.476 1.00 47.94 186 LEU A O 1
ATOM 1337 N N . HIS A 1 187 ? -17.601 -15.786 12.101 1.00 47.53 187 HIS A N 1
ATOM 1338 C CA . HIS A 1 187 ? -18.800 -16.633 12.108 1.00 47.53 187 HIS A CA 1
ATOM 1339 C C . HIS A 1 187 ? -19.417 -16.849 13.501 1.00 47.53 187 HIS A C 1
ATOM 1341 O O . HIS A 1 187 ? -20.475 -17.467 13.598 1.00 47.53 187 HIS A O 1
ATOM 1347 N N . LEU A 1 188 ? -18.796 -16.341 14.573 1.00 48.03 188 LEU A N 1
ATOM 1348 C CA . LEU A 1 188 ? -19.336 -16.424 15.941 1.00 48.03 188 LEU A CA 1
ATOM 1349 C C . LEU A 1 188 ? -20.037 -15.127 16.396 1.00 48.03 188 LEU A C 1
ATOM 1351 O O . LEU A 1 188 ? -20.459 -15.014 17.546 1.00 48.03 188 LEU A O 1
ATOM 1355 N N . ALA A 1 189 ? -20.193 -14.151 15.496 1.00 44.28 189 ALA A N 1
ATOM 1356 C CA . ALA A 1 189 ? -20.749 -12.833 15.785 1.00 44.28 189 ALA A CA 1
ATOM 1357 C C . ALA A 1 189 ? -22.285 -12.851 15.933 1.00 44.28 189 ALA A C 1
ATOM 1359 O O . ALA A 1 189 ? -23.023 -12.479 15.024 1.00 44.28 189 ALA A O 1
ATOM 1360 N N . PHE A 1 190 ? -22.774 -13.215 17.121 1.00 52.12 190 PHE A N 1
ATOM 1361 C CA . PHE A 1 190 ? -24.071 -12.726 17.619 1.00 52.12 190 PHE A CA 1
ATOM 1362 C C . PHE A 1 190 ? -23.971 -11.302 18.208 1.00 52.12 190 PHE A C 1
ATOM 1364 O O . PHE A 1 190 ? -24.968 -10.745 18.662 1.00 52.12 190 PHE A O 1
ATOM 1371 N N . SER A 1 191 ? -22.788 -10.684 18.167 1.00 47.88 191 SER A N 1
ATOM 1372 C CA . SER A 1 191 ? -22.548 -9.287 18.521 1.00 47.88 191 SER A CA 1
ATOM 1373 C C . SER A 1 191 ? -21.500 -8.681 17.581 1.00 47.88 191 SER A C 1
ATOM 1375 O O . SER A 1 191 ? -20.507 -9.297 17.205 1.00 47.88 191 SER A O 1
ATOM 1377 N N . SER A 1 192 ? -21.782 -7.473 17.124 1.00 51.91 192 SER A N 1
ATOM 1378 C CA . SER A 1 192 ? -21.185 -6.782 15.983 1.00 51.91 192 SER A CA 1
ATOM 1379 C C . SER A 1 192 ? -19.814 -6.143 16.262 1.00 51.91 192 SER A C 1
ATOM 1381 O O . SER A 1 192 ? -19.661 -4.937 16.075 1.00 51.91 192 SER A O 1
ATOM 1383 N N . ALA A 1 193 ? -18.816 -6.918 16.696 1.00 50.94 193 ALA A N 1
ATOM 1384 C CA . ALA A 1 193 ? -17.438 -6.432 16.821 1.00 50.94 193 ALA A CA 1
ATOM 1385 C C . ALA A 1 193 ? -16.417 -7.482 16.332 1.00 50.94 193 ALA A C 1
ATOM 1387 O O . ALA A 1 193 ? -16.183 -8.473 17.023 1.00 50.94 193 ALA A O 1
ATOM 1388 N N . PRO A 1 194 ? -15.788 -7.306 15.153 1.00 53.50 194 PRO A N 1
ATOM 1389 C CA . PRO A 1 194 ? -14.618 -8.102 14.792 1.00 53.50 194 PRO A CA 1
ATOM 1390 C C . PRO A 1 194 ? -13.457 -7.777 15.754 1.00 53.50 194 PRO A C 1
ATOM 1392 O O . PRO A 1 194 ? -13.156 -6.609 15.989 1.00 53.50 194 PRO A O 1
ATOM 1395 N N . GLY A 1 195 ? -12.808 -8.803 16.320 1.00 67.12 195 GLY A N 1
ATOM 1396 C CA . GLY A 1 195 ? -11.555 -8.665 17.080 1.00 67.12 195 GLY A CA 1
ATOM 1397 C C . GLY A 1 195 ? -11.587 -9.091 18.556 1.00 67.12 195 GLY A C 1
ATOM 1398 O O . GLY A 1 195 ? -10.533 -9.431 19.092 1.00 67.12 195 GLY A O 1
ATOM 1399 N N . TYR A 1 196 ? -12.744 -9.136 19.229 1.00 73.31 196 TYR A N 1
ATOM 1400 C CA . TYR A 1 196 ? -12.864 -9.677 20.597 1.00 73.31 196 TYR A CA 1
ATOM 1401 C C . TYR A 1 196 ? -14.296 -10.064 20.978 1.00 73.31 196 TYR A C 1
ATOM 1403 O O . TYR A 1 196 ? -15.260 -9.660 20.336 1.00 73.31 196 TYR A O 1
ATOM 1411 N N . ILE A 1 197 ? -14.422 -10.822 22.065 1.00 77.25 197 ILE A N 1
ATOM 1412 C CA . ILE A 1 197 ? -15.671 -11.127 22.759 1.00 77.25 197 ILE A CA 1
ATOM 1413 C C . ILE A 1 197 ? -15.478 -10.949 24.269 1.00 77.25 197 ILE A C 1
ATOM 1415 O O . ILE A 1 197 ? -14.406 -11.237 24.808 1.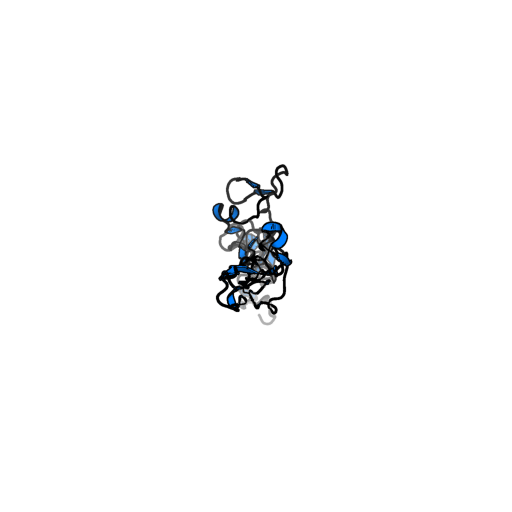00 77.25 197 ILE A O 1
ATOM 1419 N N . CYS A 1 198 ? -16.523 -10.489 24.955 1.00 85.88 198 CYS A N 1
ATOM 1420 C CA . CYS A 1 198 ? -16.567 -10.449 26.411 1.00 85.88 198 CYS A CA 1
ATOM 1421 C C . CYS A 1 198 ? -17.346 -11.644 26.964 1.00 85.88 198 CYS A C 1
ATOM 1423 O O . CYS A 1 198 ? -18.523 -11.831 26.663 1.00 85.88 198 CYS A O 1
ATOM 1425 N N . ILE A 1 199 ? -16.692 -12.439 27.808 1.00 88.94 199 ILE A N 1
ATOM 1426 C CA . ILE A 1 199 ? -17.347 -13.472 28.610 1.00 88.94 199 ILE A CA 1
ATOM 1427 C C . ILE A 1 199 ? -17.809 -12.803 29.902 1.00 88.94 199 ILE A C 1
ATOM 1429 O O . ILE A 1 199 ? -16.994 -12.531 30.786 1.00 88.94 199 ILE A O 1
ATOM 1433 N N . CYS A 1 200 ? -19.100 -12.483 29.987 1.00 92.94 200 CYS A N 1
ATOM 1434 C CA . CYS A 1 200 ? -19.645 -11.755 31.128 1.00 92.94 200 CYS A CA 1
ATOM 1435 C C . CYS A 1 200 ? -19.649 -12.590 32.404 1.00 92.94 200 CYS A C 1
ATOM 1437 O O . CYS A 1 200 ? -19.954 -13.783 32.395 1.00 92.94 200 CYS A O 1
ATOM 1439 N N . ASN A 1 201 ? -19.324 -11.928 33.513 1.00 95.19 201 ASN A N 1
ATOM 1440 C CA . ASN A 1 201 ? -19.522 -12.481 34.842 1.00 95.19 201 ASN A CA 1
ATOM 1441 C C . ASN A 1 201 ? -21.025 -12.677 35.093 1.00 95.19 201 ASN A C 1
ATOM 1443 O O . ASN A 1 201 ? -21.854 -11.950 34.543 1.00 95.19 201 ASN A O 1
ATOM 1447 N N . SER A 1 202 ? -21.386 -13.625 35.960 1.00 94.56 202 SER A N 1
ATOM 1448 C CA . SER A 1 202 ? -22.783 -13.841 36.352 1.00 94.56 202 SER A CA 1
ATOM 1449 C C . SER A 1 202 ? -23.431 -12.543 36.849 1.00 94.56 202 SER A C 1
ATOM 1451 O O . SER A 1 202 ? -22.801 -11.780 37.584 1.00 94.56 202 SER A O 1
ATOM 1453 N N . GLY A 1 203 ? -24.677 -12.296 36.442 1.00 92.44 203 GLY A N 1
ATOM 1454 C CA . GLY A 1 203 ? -25.399 -11.049 36.720 1.00 92.44 203 GLY A CA 1
ATOM 1455 C C . GLY A 1 203 ? -25.153 -9.926 35.710 1.00 92.44 203 GLY A C 1
ATOM 1456 O O . GLY A 1 203 ? -25.804 -8.897 35.806 1.00 92.44 203 GLY A O 1
ATOM 1457 N N . TRP A 1 204 ? -24.269 -10.098 34.720 1.00 95.19 204 TRP A N 1
ATOM 1458 C CA . TRP A 1 204 ? -23.991 -9.076 33.704 1.00 95.19 204 TRP A CA 1
ATOM 1459 C C . TRP A 1 204 ? -24.296 -9.562 32.288 1.00 95.19 204 TRP A C 1
ATOM 1461 O O . TRP A 1 204 ? -24.115 -10.732 31.952 1.00 95.19 204 TRP A O 1
ATOM 1471 N N . GLN A 1 205 ? -24.734 -8.636 31.442 1.00 91.19 205 GLN A N 1
ATOM 1472 C CA . GLN A 1 205 ? -25.026 -8.843 30.028 1.00 91.19 205 GLN A CA 1
ATOM 1473 C C . GLN A 1 205 ? -24.618 -7.612 29.200 1.00 91.19 205 GLN A C 1
ATOM 1475 O O . GLN A 1 205 ? -24.124 -6.615 29.732 1.00 91.19 205 GLN A O 1
ATOM 1480 N N . GLY A 1 206 ? -24.838 -7.677 27.887 1.00 86.50 206 GLY A N 1
ATOM 1481 C CA . GLY A 1 206 ? -24.411 -6.650 26.934 1.00 86.50 206 GLY A CA 1
ATOM 1482 C C . GLY A 1 206 ? -23.150 -7.058 26.176 1.00 86.50 206 GLY A C 1
ATOM 1483 O O . GLY A 1 206 ? -22.528 -8.075 26.480 1.00 86.50 206 GLY A O 1
ATOM 1484 N N . VAL A 1 207 ? -22.784 -6.279 25.157 1.00 84.19 207 VAL A N 1
ATOM 1485 C CA . VAL A 1 207 ? -21.626 -6.587 24.294 1.00 84.19 207 VAL A CA 1
ATOM 1486 C C . VAL A 1 207 ? -20.317 -6.491 25.080 1.00 84.19 207 VAL A C 1
ATOM 1488 O O . VAL A 1 207 ? -19.411 -7.291 24.861 1.00 84.19 207 VAL A O 1
ATOM 1491 N N . ASN A 1 208 ? -20.259 -5.562 26.037 1.00 89.06 208 ASN A N 1
ATOM 1492 C CA . ASN A 1 208 ? -19.096 -5.274 26.869 1.00 89.06 208 ASN A CA 1
ATOM 1493 C C . ASN A 1 208 ? -19.343 -5.607 28.348 1.00 89.06 208 ASN A C 1
ATOM 1495 O O . ASN A 1 208 ? -18.594 -5.157 29.218 1.00 89.06 208 ASN A O 1
ATOM 1499 N N . CYS A 1 209 ? -20.373 -6.406 28.646 1.00 93.44 209 CYS A N 1
ATOM 1500 C CA . CYS A 1 209 ? -20.786 -6.750 30.010 1.00 93.44 209 CYS A CA 1
ATOM 1501 C C . CYS A 1 209 ? -21.075 -5.513 30.872 1.00 93.44 209 CYS A C 1
ATOM 1503 O O . CYS A 1 209 ? -20.707 -5.455 32.044 1.00 93.44 209 CYS A O 1
ATOM 1505 N N . GLU A 1 210 ? -21.675 -4.495 30.259 1.00 93.94 210 GLU A N 1
ATOM 1506 C CA . GLU A 1 210 ? -21.944 -3.192 30.862 1.00 93.94 210 GLU A CA 1
ATOM 1507 C C . GLU A 1 210 ? -23.323 -3.097 31.531 1.00 93.94 210 GLU A C 1
ATOM 1509 O O . GLU A 1 210 ? -23.612 -2.115 32.214 1.00 93.94 210 GLU A O 1
ATOM 1514 N N . GLN A 1 211 ? -24.183 -4.099 31.335 1.00 94.25 211 GLN A N 1
ATOM 1515 C CA . GLN A 1 211 ? -25.569 -4.075 31.798 1.00 94.25 211 GLN A CA 1
ATOM 1516 C C . GLN A 1 211 ? -25.769 -5.090 32.918 1.00 94.25 211 GLN A C 1
ATOM 1518 O O . GLN A 1 211 ? -25.549 -6.282 32.710 1.00 94.25 211 GLN A O 1
ATOM 1523 N N . ASN A 1 212 ? -26.224 -4.631 34.085 1.00 95.38 212 ASN A N 1
ATOM 1524 C CA . ASN A 1 212 ? -26.687 -5.531 35.138 1.00 95.38 212 ASN A CA 1
ATOM 1525 C C . ASN A 1 212 ? -27.971 -6.228 34.670 1.00 95.38 212 ASN A C 1
ATOM 1527 O O . ASN A 1 212 ? -28.864 -5.585 34.107 1.00 95.38 212 ASN A O 1
ATOM 1531 N N . ILE A 1 213 ? -28.061 -7.535 34.878 1.00 95.75 213 ILE A N 1
ATOM 1532 C CA . ILE A 1 213 ? -29.277 -8.298 34.623 1.00 95.75 213 ILE A CA 1
ATOM 1533 C C . ILE A 1 213 ? -30.295 -7.883 35.679 1.00 95.75 213 ILE A C 1
ATOM 1535 O O . ILE A 1 213 ? -30.011 -7.927 36.862 1.00 95.75 213 ILE A O 1
ATOM 1539 N N . ASN A 1 214 ? -31.488 -7.481 35.244 1.00 94.69 214 ASN A N 1
ATOM 1540 C CA . ASN A 1 214 ? -32.553 -7.115 36.168 1.00 94.69 214 ASN A CA 1
ATOM 1541 C C . ASN A 1 214 ? -33.256 -8.381 36.673 1.00 94.69 214 ASN A C 1
ATOM 1543 O O . ASN A 1 214 ? -34.182 -8.878 36.020 1.00 94.69 214 ASN A O 1
ATOM 1547 N N . GLU A 1 215 ? -32.853 -8.902 37.831 1.00 95.56 215 GLU A N 1
ATOM 1548 C CA . GLU A 1 215 ? -33.482 -10.097 38.401 1.00 95.56 215 GLU A CA 1
ATOM 1549 C C . GLU A 1 215 ? -34.896 -9.825 38.943 1.00 95.56 215 GLU A C 1
ATOM 1551 O O . GLU A 1 215 ? -35.705 -10.746 39.085 1.00 95.56 215 GLU A O 1
ATOM 1556 N N . CYS A 1 216 ? -35.254 -8.558 39.165 1.00 96.62 216 CYS A N 1
ATOM 1557 C CA . CYS A 1 216 ? -36.620 -8.166 39.505 1.00 96.62 216 CYS A CA 1
ATOM 1558 C C . CYS A 1 216 ? -37.593 -8.232 38.315 1.00 96.62 216 CYS A C 1
ATOM 1560 O O . CYS A 1 216 ? -38.807 -8.178 38.531 1.00 96.62 216 CYS A O 1
ATOM 1562 N N . ALA A 1 217 ? -37.115 -8.385 37.073 1.00 95.75 217 ALA A N 1
ATOM 1563 C CA . ALA A 1 217 ? -37.967 -8.421 35.881 1.00 95.75 217 ALA A CA 1
ATOM 1564 C C . ALA A 1 217 ? -38.998 -9.566 35.906 1.00 95.75 217 ALA A C 1
ATOM 1566 O O . ALA A 1 217 ? -40.089 -9.430 35.354 1.00 95.75 217 ALA A O 1
ATOM 1567 N N . SER A 1 218 ? -38.699 -10.672 36.596 1.00 94.50 218 SER A N 1
ATOM 1568 C CA . SER A 1 218 ? -39.629 -11.793 36.777 1.00 94.50 218 SER A CA 1
ATOM 1569 C C . SER A 1 218 ? -40.613 -11.610 37.939 1.00 94.50 218 SER A C 1
ATOM 1571 O O . SER A 1 218 ? -41.356 -12.538 38.244 1.00 94.50 218 SER A O 1
ATOM 1573 N N . SER A 1 219 ? -40.622 -10.446 38.601 1.00 94.81 219 SER A N 1
ATOM 1574 C CA . SER A 1 219 ? -41.447 -10.149 39.786 1.00 94.81 219 SER A CA 1
ATOM 1575 C C . SER A 1 219 ? -41.363 -11.229 40.884 1.00 94.81 219 SER A C 1
ATOM 1577 O O . SER A 1 219 ? -42.382 -11.808 41.261 1.00 94.81 219 SER A O 1
ATOM 1579 N N . PRO A 1 220 ? -40.160 -11.537 41.406 1.00 96.06 220 PRO A N 1
ATOM 1580 C CA . PRO A 1 220 ? -39.965 -12.677 42.304 1.00 96.06 220 PRO A CA 1
ATOM 1581 C C . PRO A 1 220 ? -40.517 -12.476 43.729 1.00 96.06 220 PRO A C 1
ATOM 1583 O O . PRO A 1 220 ? -40.737 -13.457 44.439 1.00 96.06 220 PRO A O 1
ATOM 1586 N N . CYS A 1 221 ? -40.734 -11.231 44.167 1.00 97.19 221 CYS A N 1
ATOM 1587 C CA . CYS A 1 221 ? -41.257 -10.926 45.500 1.00 97.19 221 CYS A CA 1
ATOM 1588 C C . CYS A 1 221 ? -42.776 -11.103 45.553 1.00 97.19 221 CYS A C 1
ATOM 1590 O O . CYS A 1 221 ? -43.519 -10.462 44.809 1.00 97.19 221 CYS A O 1
ATOM 1592 N N . LEU A 1 222 ? -43.242 -11.958 46.460 1.00 95.38 222 LEU A N 1
ATOM 1593 C CA . LEU A 1 222 ? -44.652 -12.303 46.599 1.00 95.38 222 LEU A CA 1
ATOM 1594 C C . LEU A 1 222 ? -45.382 -11.343 47.545 1.00 95.38 222 LEU A C 1
ATOM 1596 O O . LEU A 1 222 ? -44.780 -10.523 48.239 1.00 95.38 222 LEU A O 1
ATOM 1600 N N . ASN A 1 223 ? -46.713 -11.447 47.558 1.00 95.50 223 ASN A N 1
ATOM 1601 C CA . ASN A 1 223 ? -47.595 -10.783 48.525 1.00 95.50 223 ASN A CA 1
ATOM 1602 C C . ASN A 1 223 ? -47.411 -9.257 48.641 1.00 95.50 223 ASN A C 1
ATOM 1604 O O . ASN A 1 223 ? -47.536 -8.666 49.716 1.00 95.50 223 ASN A O 1
ATOM 1608 N N . GLY A 1 224 ? -47.119 -8.613 47.510 1.00 92.19 224 GLY A N 1
ATOM 1609 C CA . GLY A 1 224 ? -46.913 -7.167 47.442 1.00 92.19 224 GLY A CA 1
ATOM 1610 C C . GLY A 1 224 ? -45.577 -6.696 48.021 1.00 92.19 224 GLY A C 1
ATOM 1611 O O . GLY A 1 224 ? -45.450 -5.515 48.332 1.00 92.19 224 GLY A O 1
ATOM 1612 N N . GLY A 1 225 ? -44.598 -7.591 48.195 1.00 95.69 225 GLY A N 1
ATOM 1613 C CA . GLY A 1 225 ? -43.234 -7.217 48.558 1.00 95.69 225 GLY A CA 1
ATOM 1614 C C . GLY A 1 225 ? -42.545 -6.397 47.461 1.00 95.69 225 GLY A C 1
ATOM 1615 O O . GLY A 1 225 ? -42.709 -6.665 46.270 1.00 95.69 225 GLY A O 1
ATOM 1616 N N . THR A 1 226 ? -41.749 -5.407 47.862 1.00 97.12 226 THR A N 1
ATOM 1617 C CA . THR A 1 226 ? -40.972 -4.570 46.935 1.00 97.12 226 THR A CA 1
ATOM 1618 C C . THR A 1 226 ? -39.668 -5.273 46.575 1.00 97.12 226 THR A C 1
ATOM 1620 O O . THR A 1 226 ? -38.896 -5.621 47.470 1.00 97.12 226 THR A O 1
ATOM 1623 N N . CYS A 1 227 ? -39.413 -5.461 45.278 1.00 97.69 227 CYS A N 1
ATOM 1624 C CA . CYS A 1 227 ? -38.162 -6.030 44.777 1.00 97.69 227 CYS A CA 1
ATOM 1625 C C . CYS A 1 227 ? -37.100 -4.946 44.578 1.00 97.69 227 CYS A C 1
ATOM 1627 O O . CYS A 1 227 ? -37.377 -3.918 43.958 1.00 97.69 227 CYS A O 1
ATOM 1629 N N . SER A 1 228 ? -35.892 -5.211 45.066 1.00 97.19 228 SER A N 1
ATOM 1630 C CA . SER A 1 228 ? -34.695 -4.411 44.816 1.00 97.19 228 SER A CA 1
ATOM 1631 C C . SER A 1 228 ? -33.688 -5.244 44.032 1.00 97.19 228 SER A C 1
ATOM 1633 O O . SER A 1 228 ? -33.259 -6.299 44.507 1.00 97.19 228 SER A O 1
ATOM 1635 N N . ASP A 1 229 ? -33.332 -4.759 42.844 1.00 95.81 229 ASP A N 1
ATOM 1636 C CA . ASP A 1 229 ? -32.333 -5.365 41.962 1.00 95.81 229 ASP A CA 1
ATOM 1637 C C . ASP A 1 229 ? -30.929 -5.281 42.577 1.00 95.81 229 ASP A C 1
ATOM 1639 O O . ASP A 1 229 ? -30.607 -4.321 43.286 1.00 95.81 229 ASP A O 1
ATOM 1643 N N . GLY A 1 230 ? -30.100 -6.286 42.320 1.00 92.94 230 GLY A N 1
ATOM 1644 C CA . GLY A 1 230 ? -28.732 -6.386 42.817 1.00 92.94 230 GLY A CA 1
ATOM 1645 C C . GLY A 1 230 ? -27.823 -7.018 41.769 1.00 92.94 230 GLY A C 1
ATOM 1646 O O . GLY A 1 230 ? -28.225 -7.236 40.638 1.00 92.94 230 GLY A O 1
ATOM 1647 N N . VAL A 1 231 ? -26.561 -7.279 42.110 1.00 93.69 231 VAL A N 1
ATOM 1648 C CA . VAL A 1 231 ? -25.650 -7.952 41.171 1.00 93.69 231 VAL A CA 1
ATOM 1649 C C . VAL A 1 231 ? -25.818 -9.457 41.319 1.00 93.69 231 VAL A C 1
ATOM 1651 O O . VAL A 1 231 ? -25.488 -10.000 42.378 1.00 93.69 231 VAL A O 1
ATOM 1654 N N . ASN A 1 232 ? -26.265 -10.124 40.251 1.00 93.88 232 ASN A N 1
ATOM 1655 C CA . ASN A 1 232 ? -26.485 -11.572 40.222 1.00 93.88 232 ASN A CA 1
ATOM 1656 C C . ASN A 1 232 ? -27.485 -12.037 41.300 1.00 93.88 232 ASN A C 1
ATOM 1658 O O . ASN A 1 232 ? -27.302 -13.088 41.925 1.00 93.88 232 ASN A O 1
ATOM 1662 N N . GLY A 1 233 ? -28.513 -11.230 41.571 1.00 93.62 233 GLY A N 1
ATOM 1663 C CA . GLY A 1 233 ? -29.521 -11.528 42.578 1.00 93.62 233 GLY A CA 1
ATOM 1664 C C . GLY A 1 233 ? -30.313 -10.306 43.029 1.00 93.62 233 GLY A C 1
ATOM 1665 O O . GLY A 1 233 ? -29.918 -9.168 42.830 1.00 93.62 233 GLY A O 1
ATOM 1666 N N . PHE A 1 234 ? -31.417 -10.555 43.729 1.00 96.25 234 PHE A N 1
ATOM 1667 C CA . PHE A 1 234 ? -32.359 -9.531 44.181 1.00 96.25 234 PHE A CA 1
ATOM 1668 C C . PHE A 1 234 ? -32.649 -9.654 45.683 1.00 96.25 234 PHE A C 1
ATOM 1670 O O . PHE A 1 234 ? -32.377 -10.680 46.309 1.00 96.25 234 PHE A O 1
ATOM 1677 N N . THR A 1 235 ? -33.241 -8.611 46.269 1.00 96.88 235 THR A N 1
ATOM 1678 C CA . THR A 1 235 ? -33.731 -8.619 47.659 1.00 96.88 235 THR A CA 1
ATOM 1679 C C . THR A 1 235 ? -35.195 -8.191 47.720 1.00 96.88 235 THR A C 1
ATOM 1681 O O . THR A 1 235 ? -35.585 -7.229 47.061 1.00 96.88 235 THR A O 1
ATOM 1684 N N . CYS A 1 236 ? -36.000 -8.866 48.544 1.00 97.50 236 CYS A N 1
ATOM 1685 C CA . CYS A 1 236 ? -37.398 -8.504 48.774 1.00 97.50 236 CYS A CA 1
ATOM 1686 C C . CYS A 1 236 ? -37.585 -7.770 50.103 1.00 97.50 236 CYS A C 1
ATOM 1688 O O . CYS A 1 236 ? -37.166 -8.244 51.158 1.00 97.50 236 CYS A O 1
ATOM 1690 N N . SER A 1 237 ? -38.270 -6.629 50.055 1.00 97.19 237 SER A N 1
ATOM 1691 C CA . SER A 1 237 ? -38.756 -5.917 51.237 1.00 97.19 237 SER A CA 1
ATOM 1692 C C . SER A 1 237 ? -40.228 -6.243 51.455 1.00 97.19 237 SER A C 1
ATOM 1694 O O . SER A 1 237 ? -41.085 -5.838 50.668 1.00 97.19 237 SER A O 1
ATOM 1696 N N . CYS A 1 238 ? -40.518 -7.002 52.509 1.00 96.75 238 CYS A N 1
ATOM 1697 C CA . CYS A 1 238 ? -41.860 -7.509 52.771 1.00 96.75 238 CYS A CA 1
ATOM 1698 C C . CYS A 1 238 ? -42.759 -6.471 53.444 1.00 96.75 238 CYS A C 1
ATOM 1700 O O . CYS A 1 238 ? -42.305 -5.611 54.200 1.00 96.75 238 CYS A O 1
ATOM 1702 N N . THR A 1 239 ? -44.060 -6.576 53.182 1.00 93.94 239 THR A N 1
ATOM 1703 C CA . THR A 1 239 ? -45.071 -5.818 53.924 1.00 93.94 239 THR A CA 1
ATOM 1704 C C . THR A 1 239 ? -45.245 -6.413 55.329 1.00 93.94 239 THR A C 1
ATOM 1706 O O . THR A 1 239 ? -44.854 -7.549 55.582 1.00 93.94 239 THR A O 1
ATOM 1709 N N . ALA A 1 240 ? -45.826 -5.652 56.264 1.00 91.75 240 ALA A N 1
ATOM 1710 C CA . ALA A 1 240 ? -45.786 -5.938 57.708 1.00 91.75 240 ALA A CA 1
ATOM 1711 C C . ALA A 1 240 ? -46.353 -7.304 58.162 1.00 91.75 240 ALA A C 1
ATOM 1713 O O . ALA A 1 240 ? -46.180 -7.666 59.322 1.00 91.75 240 ALA A O 1
ATOM 1714 N N . GLN A 1 241 ? -47.042 -8.044 57.287 1.00 93.06 241 GLN A N 1
ATOM 1715 C CA . GLN A 1 241 ? -47.618 -9.359 57.590 1.00 93.06 241 GLN A CA 1
ATOM 1716 C C . GLN A 1 241 ? -46.874 -10.536 56.946 1.00 93.06 241 GLN A C 1
ATOM 1718 O O . GLN A 1 241 ? -47.301 -11.668 57.138 1.00 93.06 241 GLN A O 1
ATOM 1723 N N . TRP A 1 242 ? -45.794 -10.282 56.203 1.00 95.62 242 TRP A N 1
ATOM 1724 C CA . TRP A 1 242 ? -45.065 -11.308 55.460 1.00 95.62 242 TRP A CA 1
ATOM 1725 C C . TRP A 1 242 ? -43.574 -11.293 55.786 1.00 95.62 242 TRP A C 1
ATOM 1727 O O . TRP A 1 242 ? -42.985 -10.271 56.136 1.00 95.62 242 TRP A O 1
ATOM 1737 N N . THR A 1 243 ? -42.960 -12.456 55.646 1.00 92.69 243 THR A N 1
ATOM 1738 C CA . THR A 1 243 ? -41.579 -12.771 55.993 1.00 92.69 243 THR A CA 1
ATOM 1739 C C . THR A 1 243 ? -40.991 -13.764 54.983 1.00 92.69 243 THR A C 1
ATOM 1741 O O . THR A 1 243 ? -41.672 -14.253 54.078 1.00 92.69 243 THR A O 1
ATOM 1744 N N . GLY A 1 244 ? -39.698 -14.053 55.126 1.00 94.69 244 GLY A N 1
ATOM 1745 C CA . GLY A 1 244 ? -38.965 -14.938 54.224 1.00 94.69 244 GLY A CA 1
ATOM 1746 C C . GLY A 1 244 ? -38.347 -14.206 53.025 1.00 94.69 244 GLY A C 1
ATOM 1747 O O . GLY A 1 244 ? -38.683 -13.056 52.747 1.00 94.69 244 GLY A O 1
ATOM 1748 N N . PRO A 1 245 ? -37.417 -14.862 52.310 1.00 93.19 245 PRO A N 1
ATOM 1749 C CA . PRO A 1 245 ? -36.625 -14.235 51.249 1.00 93.19 245 PRO A CA 1
ATOM 1750 C C . PRO A 1 245 ? -37.449 -13.785 50.034 1.00 93.19 245 PRO A C 1
ATOM 1752 O O . PRO A 1 245 ? -37.011 -12.892 49.318 1.00 93.19 245 PRO A O 1
ATOM 1755 N N . LEU A 1 246 ? -38.634 -14.369 49.815 1.00 95.69 246 LEU A N 1
ATOM 1756 C CA . LEU A 1 246 ? -39.565 -14.001 48.743 1.00 95.69 246 LEU A CA 1
ATOM 1757 C C . LEU A 1 246 ? -40.881 -13.421 49.287 1.00 95.69 246 LEU A C 1
ATOM 1759 O O . LEU A 1 246 ? -41.845 -13.309 48.536 1.00 95.69 246 LEU A O 1
ATOM 1763 N N . CYS A 1 247 ? -40.950 -13.072 50.578 1.00 96.00 247 CYS A N 1
ATOM 1764 C CA . CYS A 1 247 ? -42.173 -12.620 51.255 1.00 96.00 247 CYS A CA 1
ATOM 1765 C C . CYS A 1 247 ? -43.331 -13.628 51.195 1.00 96.00 247 CYS A C 1
ATOM 1767 O O . CYS A 1 247 ? -44.495 -13.252 51.058 1.00 96.00 247 CYS A O 1
ATOM 1769 N N . GLN A 1 248 ? -43.009 -14.920 51.258 1.00 96.19 248 GLN A N 1
ATOM 1770 C CA . GLN A 1 248 ? -43.953 -16.013 51.045 1.00 96.19 248 GLN A CA 1
ATOM 1771 C C . GLN A 1 248 ? -44.593 -16.579 52.324 1.00 96.19 248 GLN A C 1
ATOM 1773 O O . GLN A 1 248 ? -45.524 -17.375 52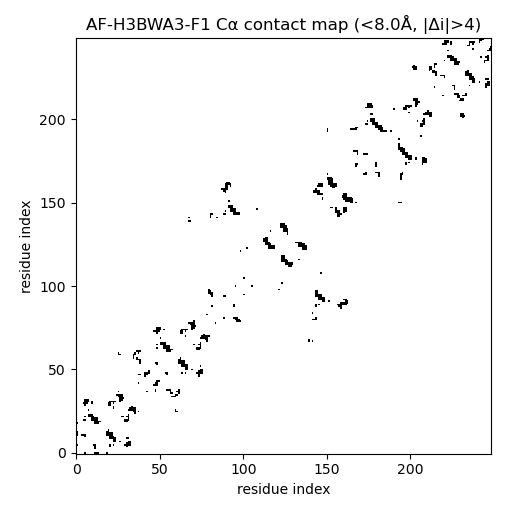.204 1.00 96.19 248 GLN A O 1
ATOM 1778 N N . THR A 1 249 ? -44.096 -16.218 53.515 1.00 91.00 249 THR A N 1
ATOM 1779 C CA . THR A 1 249 ? -44.556 -16.762 54.812 1.00 91.00 249 THR A CA 1
ATOM 1780 C C . THR A 1 249 ? -45.092 -15.713 55.759 1.00 91.00 249 THR A C 1
ATOM 1782 O O . THR A 1 249 ? -44.442 -14.652 55.871 1.00 91.00 249 THR A O 1
#

InterPro domains:
  IPR000152 EGF-type aspartate/asparagine hydroxylation site [PS00010] (12-23)
  IPR000152 EGF-type aspartate/asparagine hydroxylation site [PS00010] (55-66)
  IPR000152 EGF-type aspartate/asparagine hydroxylation site [PS00010] (227-238)
  IPR000742 EGF-like domain [PF00008] (1-30)
  IPR000742 EGF-like domain [PF00008] (47-73)
  IPR000742 EGF-like domain [PF00008] (216-245)
  IPR000742 EGF-like domain [PS00022] (21-32)
  IPR000742 EGF-like domain [PS00022] (64-75)
  IPR000742 EGF-like domain [PS00022] (198-209)
  IPR000742 EGF-like domain [PS00022] (236-247)
  IPR000742 EGF-like domain [PS01186] (198-209)
  IPR000742 EGF-like domain [PS50026] (1-33)
  IPR000742 EGF-like domain [PS50026] (35-76)
  IPR000742 EGF-like domain [PS50026] (165-210)
  IPR000742 EGF-like domain [PS50026] (212-248)
  IPR000742 EGF-like domain [SM00181] (1-33)
  IPR000742 EGF-like domain [SM00181] (38-76)
  IPR000742 EGF-like domain [SM00181] (81-163)
  IPR000742 EGF-like domain [SM00181] (168-210)
  IPR000742 EGF-like domain [SM00181] (215-248)

Secondary structure (DSSP, 8-state):
-TT----TTPEEEEETTEEEEE--TTEESTTS-EEP-HHHHSTTSTTS--TTPEEEEETTEEEEE--TTEESTTS-EE--HHHHS-S-SSTTSEEE-GGG--HHHHTTSS-TT-EEEE-STT-EEEESSTTSPPEETTSS----EEEPPTTEES-SBSTTTT-EEP-HHHHT---SSEEEEEE--TTS-SSS-TEEEEEEPTTEESTTS-EE--GGGG----TTPEEEEETTEEEEE--TT--STTS--

Solvent-accessible surface area (backbone atoms only — not comparable to full-atom values): 14419 Å² total; per-residue (Å²): 85,94,82,62,67,33,31,86,82,18,48,62,41,74,48,93,96,48,66,46,41,52,48,47,98,37,30,34,70,79,33,18,76,41,64,45,59,49,50,73,75,25,62,95,37,96,87,28,48,30,81,83,24,48,63,43,69,43,92,63,46,66,47,39,51,48,38,81,66,29,27,68,78,38,19,80,39,69,48,49,37,67,76,71,52,83,79,66,57,19,38,79,28,47,63,39,42,68,92,71,68,49,78,81,64,59,78,80,70,66,71,95,62,61,59,68,56,88,53,78,89,93,46,67,25,53,23,85,44,96,84,59,81,69,43,74,72,67,78,75,61,87,59,22,36,26,46,49,46,94,54,35,32,57,86,27,51,23,40,64,7,16,69,40,66,53,61,48,58,79,76,64,51,70,25,71,41,33,51,60,42,80,38,91,60,86,84,73,61,90,54,100,51,88,41,48,48,41,52,46,39,85,32,34,36,67,80,34,15,76,36,72,44,65,55,44,77,76,60,66,31,32,86,81,18,48,64,42,66,42,85,59,42,63,48,43,49,49,43,102,85,39,34,67,80,37,20,79,80

Foldseek 3Di:
DVVLQAPDPWDWDDDDVDIATDEDPQFDDRRSPHGDFVCVVQVVHPVAADDPWDWDDDHSDIATHEDLQADDRRRPHGDFLQPPDPDQWAPQWDWDRLQPDDPVNVVVADPPQKDWDDDDPDFIFIDNHDPDDTDGPPPRDSWTFTGHDQQWAACRTTNCRTVHGDQCCVVPVQAPAFHKDFDQDPPVPPDPDHTIAGDHDQQFDDRRSPDGDFPCPVVQAPDPWDWDGDRNDIATHEDPVADDRRSPD